Protein AF-A0A7C3YEG0-F1 (afdb_monomer_lite)

pLDDT: mean 88.2, std 13.82, range [31.34, 98.44]

Secondary structure (DSSP, 8-state):
----TT--HHHHHHHHHHHHHHHHHTTTS-THHHHHHHHHHHHHHHHHHHHHHHHHTT--HHHHHHHHTTTS--EETTTTEE--HHHHTTSSSHHHHHHHHHHHHHHH-GGGTTHHHHHHHTTHHHHTSSTTHHHHHHHHHHHHT---TTS-HHHHHHHHHHHHHHHHHHSS-TTHHHHTTSTTT---HHHHHHHHHHTTPPTT-EEEESS-TTSHHHHHHHHHHHTTS----EEEE----

Sequence (241 aa):
MAKNRNNSPARDELIRALKAGADYIRGGVDYKILLLFLFYKALSDKWLKAVEDYRKEGYSNARAYLLANQDYVLFDEENNKLLTWYEAMKSKETVMELVNTLLRIARLNEKLSDLQILVERLGLRNLQTSDKLKAVNKILDKFNEFNFSRVPYNVIGDVYIWMLNYSVLKGKEPDQIEKGKEGESYTPKEVARLLVQLLEIENGATILNPALGSGIFLIESYNCVRDRDEPELMLYGQVWD

Structure (mmCIF, N/CA/C/O backbone):
data_AF-A0A7C3YEG0-F1
#
_entry.id   AF-A0A7C3YEG0-F1
#
loop_
_atom_site.group_PDB
_atom_site.id
_atom_site.type_symbol
_atom_site.label_atom_id
_atom_site.label_alt_id
_atom_site.label_comp_id
_atom_site.label_asym_id
_atom_site.label_entity_id
_atom_site.label_seq_id
_atom_site.pdbx_PDB_ins_code
_atom_site.Cartn_x
_atom_site.Cartn_y
_atom_site.Cartn_z
_atom_site.occupancy
_atom_site.B_iso_or_equiv
_atom_site.auth_seq_id
_atom_site.auth_comp_id
_atom_site.auth_asym_id
_atom_site.auth_atom_id
_atom_site.pdbx_PDB_model_num
ATOM 1 N N . MET A 1 1 ? -4.824 -1.571 -31.490 1.00 31.34 1 MET A N 1
ATOM 2 C CA . MET A 1 1 ? -5.698 -0.516 -30.919 1.00 31.34 1 MET A CA 1
ATOM 3 C C . MET A 1 1 ? -5.421 -0.399 -29.426 1.00 31.34 1 MET A C 1
ATOM 5 O O . MET A 1 1 ? -5.891 -1.230 -28.658 1.00 31.34 1 MET A O 1
ATOM 9 N N . ALA A 1 2 ? -4.629 0.589 -29.005 1.00 33.06 2 ALA A N 1
ATOM 10 C CA . ALA A 1 2 ? -4.399 0.848 -27.586 1.00 33.06 2 ALA A CA 1
ATOM 11 C C . ALA A 1 2 ? -5.675 1.452 -26.979 1.00 33.06 2 ALA A C 1
ATOM 13 O O . ALA A 1 2 ? -6.025 2.596 -27.264 1.00 33.06 2 ALA A O 1
ATOM 14 N N . LYS A 1 3 ? -6.412 0.676 -26.174 1.00 35.34 3 LYS A N 1
ATOM 15 C CA . LYS A 1 3 ? -7.472 1.237 -25.327 1.00 35.34 3 LYS A CA 1
ATOM 16 C C . LYS A 1 3 ? -6.826 2.299 -24.440 1.00 35.34 3 LYS A C 1
ATOM 18 O O . LYS A 1 3 ? -5.885 1.999 -23.711 1.00 35.34 3 LYS A O 1
ATOM 23 N N . ASN A 1 4 ? -7.332 3.523 -24.513 1.00 38.00 4 ASN A N 1
ATOM 24 C CA . ASN A 1 4 ? -6.891 4.657 -23.712 1.00 38.00 4 ASN A CA 1
ATOM 25 C C . ASN A 1 4 ? -7.173 4.354 -22.222 1.00 38.00 4 ASN A C 1
ATOM 27 O O . ASN A 1 4 ? -8.249 4.649 -21.710 1.00 38.00 4 ASN A O 1
ATOM 31 N N . ARG A 1 5 ? -6.236 3.688 -21.528 1.00 47.31 5 ARG A N 1
ATOM 32 C CA . ARG A 1 5 ? -6.368 3.251 -20.119 1.00 47.31 5 ARG A CA 1
ATOM 33 C C . ARG A 1 5 ? -6.265 4.409 -19.106 1.00 47.31 5 ARG A C 1
ATOM 35 O O . ARG A 1 5 ? -6.295 4.162 -17.906 1.00 47.31 5 ARG A O 1
ATOM 42 N N . ASN A 1 6 ? -6.160 5.658 -19.566 1.00 44.12 6 ASN A N 1
ATOM 43 C CA . ASN A 1 6 ? -5.817 6.803 -18.719 1.00 44.12 6 ASN A CA 1
ATOM 44 C C . ASN A 1 6 ? -7.005 7.535 -18.061 1.00 44.12 6 ASN A C 1
ATOM 46 O O . ASN A 1 6 ? -6.752 8.388 -17.220 1.00 44.12 6 ASN A O 1
ATOM 50 N N . ASN A 1 7 ? -8.264 7.180 -18.352 1.00 49.59 7 ASN A N 1
ATOM 51 C CA . ASN A 1 7 ? -9.447 7.782 -17.712 1.00 49.59 7 ASN A CA 1
ATOM 52 C C . ASN A 1 7 ? -10.367 6.703 -17.122 1.00 49.59 7 ASN A C 1
ATOM 54 O O . ASN A 1 7 ? -11.381 6.331 -17.709 1.00 49.59 7 ASN A O 1
ATOM 58 N N . SER A 1 8 ? -10.011 6.182 -15.947 1.00 61.38 8 SER A N 1
ATOM 59 C CA . SER A 1 8 ? -10.986 5.489 -15.100 1.00 61.38 8 SER A CA 1
ATOM 60 C C . SER A 1 8 ? -11.603 6.524 -14.156 1.00 61.38 8 SER A C 1
ATOM 62 O O . SER A 1 8 ? -10.840 7.171 -13.437 1.00 61.38 8 SER A O 1
ATOM 64 N N . PRO A 1 9 ? -12.940 6.681 -14.096 1.00 66.12 9 PRO A N 1
ATOM 65 C CA . PRO A 1 9 ? -13.594 7.605 -13.164 1.00 66.12 9 PRO A CA 1
ATOM 66 C C . PRO A 1 9 ? -13.113 7.444 -11.712 1.00 66.12 9 PRO A C 1
ATOM 68 O O . PRO A 1 9 ? -12.922 8.436 -11.011 1.00 66.12 9 PRO A O 1
ATOM 71 N N . ALA A 1 10 ? -12.806 6.204 -11.308 1.00 78.94 10 ALA A N 1
ATOM 72 C CA . ALA A 1 10 ? -12.252 5.885 -9.994 1.00 78.94 10 ALA A CA 1
ATOM 73 C C . ALA A 1 10 ? -10.841 6.463 -9.778 1.00 78.94 10 ALA A C 1
ATOM 75 O O . ALA A 1 10 ? -10.524 6.920 -8.685 1.00 78.94 10 ALA A O 1
ATOM 76 N N . ARG A 1 11 ? -9.987 6.485 -10.812 1.00 86.00 11 ARG A N 1
ATOM 77 C CA . ARG A 1 11 ? -8.632 7.059 -10.729 1.00 86.00 11 ARG A CA 1
ATOM 78 C C . ARG A 1 11 ? -8.692 8.554 -10.431 1.00 86.00 11 ARG A C 1
ATOM 80 O O . ARG A 1 11 ? -8.009 9.035 -9.531 1.00 86.00 11 ARG A O 1
ATOM 87 N N . ASP A 1 12 ? -9.504 9.285 -11.187 1.00 87.50 12 ASP A N 1
ATOM 88 C CA . ASP A 1 12 ? -9.569 10.741 -11.065 1.00 87.50 12 ASP A CA 1
ATOM 89 C C . ASP A 1 12 ? -10.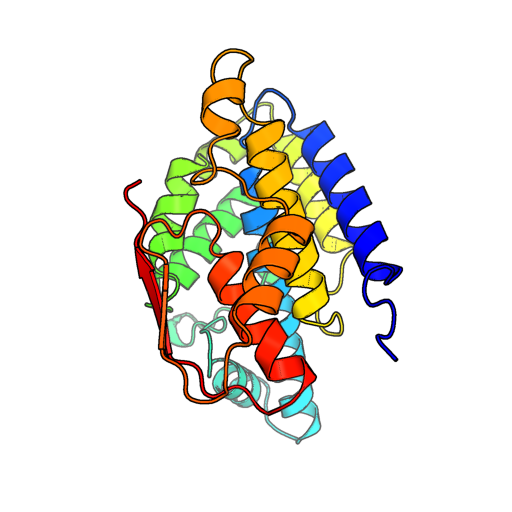228 11.170 -9.754 1.00 87.50 12 ASP A C 1
ATOM 91 O O . ASP A 1 12 ? -9.836 12.173 -9.157 1.00 87.50 12 ASP A O 1
ATOM 95 N N . GLU A 1 13 ? -11.208 10.401 -9.282 1.00 86.38 13 GLU A N 1
ATOM 96 C CA . GLU A 1 13 ? -11.816 10.595 -7.970 1.00 86.38 13 GLU A CA 1
ATOM 97 C C . GLU A 1 13 ? -10.803 10.408 -6.837 1.00 86.38 13 GLU A C 1
ATOM 99 O O . GLU A 1 13 ? -10.694 11.276 -5.967 1.00 86.38 13 GLU A O 1
ATOM 104 N N . LEU A 1 14 ? -9.993 9.348 -6.901 1.00 87.56 14 LEU A N 1
ATOM 105 C CA . LEU A 1 14 ? -8.919 9.110 -5.939 1.00 87.56 14 LEU A CA 1
ATOM 106 C C . LEU A 1 14 ? -7.872 10.227 -5.961 1.00 87.56 14 LEU A C 1
ATOM 108 O O . LEU A 1 14 ? -7.503 10.737 -4.906 1.00 87.56 14 LEU A O 1
ATOM 112 N N . ILE A 1 15 ? -7.441 10.679 -7.143 1.00 91.31 15 ILE A N 1
ATOM 113 C CA . ILE A 1 15 ? -6.501 11.806 -7.262 1.00 91.31 15 ILE A CA 1
ATOM 114 C C . ILE A 1 15 ? -7.091 13.078 -6.644 1.00 91.31 15 ILE A C 1
ATOM 116 O O . ILE A 1 15 ? -6.390 13.795 -5.930 1.00 91.31 15 ILE A O 1
ATOM 120 N N . ARG A 1 16 ? -8.373 13.380 -6.891 1.00 90.25 16 ARG A N 1
ATOM 121 C CA . ARG A 1 16 ? -9.037 14.545 -6.281 1.00 90.25 16 ARG A CA 1
ATOM 122 C C . ARG A 1 16 ? -9.073 14.444 -4.759 1.00 90.25 16 ARG A C 1
ATOM 124 O O . ARG A 1 16 ? -8.786 15.433 -4.090 1.00 90.25 16 ARG A O 1
ATOM 131 N N . ALA A 1 17 ? -9.380 13.270 -4.215 1.00 87.50 17 ALA A N 1
ATOM 132 C CA . ALA A 1 17 ? -9.399 13.069 -2.773 1.00 87.50 17 ALA A CA 1
ATOM 133 C C . ALA A 1 17 ? -8.008 13.185 -2.142 1.00 87.50 17 ALA A C 1
ATOM 135 O O . ALA A 1 17 ? -7.872 13.839 -1.112 1.00 87.50 17 ALA A O 1
ATOM 136 N N . LEU A 1 18 ? -6.968 12.640 -2.780 1.00 91.00 18 LEU A N 1
ATOM 137 C CA . LEU A 1 18 ? -5.591 12.795 -2.307 1.00 91.00 18 LEU A CA 1
ATOM 138 C C . LEU A 1 18 ? -5.117 14.249 -2.366 1.00 91.00 18 LEU A C 1
ATOM 140 O O . LEU A 1 18 ? -4.452 14.696 -1.437 1.00 91.00 18 LEU A O 1
ATOM 144 N N . LYS A 1 19 ? -5.498 15.013 -3.399 1.00 90.88 19 LYS A N 1
ATOM 145 C CA . LYS A 1 19 ? -5.237 16.463 -3.454 1.00 90.88 19 LYS A CA 1
ATOM 146 C C . LYS A 1 19 ? -5.901 17.200 -2.295 1.00 90.88 19 LYS A C 1
ATOM 148 O O . LYS A 1 19 ? -5.229 17.948 -1.599 1.00 90.88 19 LYS A O 1
ATOM 153 N N . ALA A 1 20 ? -7.188 16.945 -2.053 1.00 88.31 20 ALA A N 1
ATOM 154 C CA . ALA A 1 20 ? -7.898 17.535 -0.919 1.00 88.31 20 ALA A CA 1
ATOM 155 C C . ALA A 1 20 ? -7.249 17.144 0.421 1.00 88.31 20 ALA A C 1
ATOM 157 O O . ALA A 1 20 ? -7.090 17.982 1.304 1.00 88.31 20 ALA A O 1
ATOM 158 N N . GLY A 1 21 ? -6.806 15.888 0.545 1.00 87.62 21 GLY A N 1
ATOM 159 C CA . GLY A 1 21 ? -6.023 15.407 1.678 1.00 87.62 21 GLY A CA 1
ATOM 160 C C . GLY A 1 21 ? -4.723 16.188 1.861 1.00 87.62 21 GLY A C 1
ATOM 161 O O . GLY A 1 21 ? -4.470 16.700 2.946 1.00 87.62 21 GLY A O 1
ATOM 162 N N . ALA A 1 22 ? -3.934 16.342 0.796 1.00 89.69 22 ALA A N 1
ATOM 163 C CA . ALA A 1 22 ? -2.681 17.095 0.818 1.00 89.69 22 ALA A CA 1
ATOM 164 C C . ALA A 1 22 ? -2.903 18.557 1.225 1.00 89.69 22 ALA A C 1
ATOM 166 O O . ALA A 1 22 ? -2.101 19.125 1.964 1.00 89.69 22 ALA A O 1
ATOM 167 N N . ASP A 1 23 ? -4.018 19.154 0.812 1.00 87.75 23 ASP A N 1
ATOM 168 C CA . ASP A 1 23 ? -4.372 20.519 1.186 1.00 87.75 23 ASP A CA 1
ATOM 169 C C . ASP A 1 23 ? -4.629 20.666 2.693 1.00 87.75 23 ASP A C 1
ATOM 171 O O . ASP A 1 23 ? -4.250 21.688 3.266 1.00 87.75 23 ASP A O 1
ATOM 175 N N . TYR A 1 24 ? -5.190 19.648 3.360 1.00 87.56 24 TYR A N 1
ATOM 176 C CA . TYR A 1 24 ? -5.401 19.675 4.813 1.00 87.56 24 TYR A CA 1
ATOM 177 C C . TYR A 1 24 ? -4.100 19.667 5.623 1.00 87.56 24 TYR A C 1
ATOM 179 O O . TYR A 1 24 ? -4.078 20.212 6.725 1.00 87.56 24 TYR A O 1
ATOM 187 N N . ILE A 1 25 ? -3.034 19.057 5.102 1.00 85.88 25 ILE A N 1
ATOM 188 C CA . ILE A 1 25 ? -1.766 18.861 5.827 1.00 85.88 25 ILE A CA 1
ATOM 189 C C . ILE A 1 25 ? -0.600 19.713 5.313 1.00 85.88 25 ILE A C 1
ATOM 191 O O . ILE A 1 25 ? 0.528 19.607 5.806 1.00 85.88 25 ILE A O 1
ATOM 195 N N . ARG A 1 26 ? -0.872 20.577 4.334 1.00 84.19 26 ARG A N 1
ATOM 196 C CA . ARG A 1 26 ? 0.107 21.471 3.716 1.00 84.19 26 ARG A CA 1
ATOM 197 C C . ARG A 1 26 ? 0.885 22.270 4.766 1.00 84.19 26 ARG A C 1
ATOM 199 O O . ARG A 1 26 ? 0.296 22.898 5.642 1.00 84.19 26 ARG A O 1
ATOM 206 N N . GLY A 1 27 ? 2.211 22.282 4.625 1.00 75.69 27 GLY A N 1
ATOM 207 C CA . GLY A 1 27 ? 3.109 23.108 5.439 1.00 75.69 27 GLY A CA 1
ATOM 208 C C . GLY A 1 27 ? 3.329 22.616 6.872 1.00 75.69 27 GLY A C 1
ATOM 209 O O . GLY A 1 27 ? 3.821 23.383 7.692 1.00 75.69 27 GLY A O 1
ATOM 210 N N . GLY A 1 28 ? 2.957 21.372 7.202 1.00 79.50 28 GLY A N 1
ATOM 211 C CA . GLY A 1 28 ? 3.192 20.836 8.548 1.00 79.50 28 GLY A CA 1
ATOM 212 C C . GLY A 1 28 ? 3.251 19.315 8.686 1.00 79.50 28 GLY A C 1
ATOM 213 O O . GLY A 1 28 ? 3.719 18.844 9.717 1.00 79.50 28 GLY A O 1
ATOM 214 N N . VAL A 1 29 ? 2.805 18.540 7.692 1.00 86.81 29 VAL A N 1
ATOM 215 C CA . VAL A 1 29 ? 2.972 17.075 7.678 1.00 86.81 29 VAL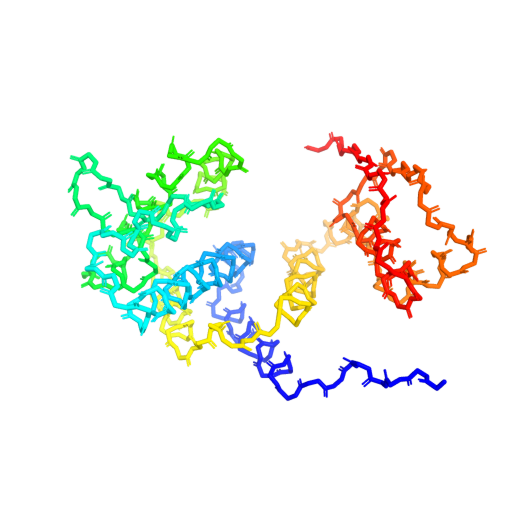 A CA 1
ATOM 216 C C . VAL A 1 29 ? 3.495 16.645 6.312 1.00 86.81 29 VAL A C 1
ATOM 218 O O . VAL A 1 29 ? 3.066 17.177 5.287 1.00 86.81 29 VAL A O 1
ATOM 221 N N . ASP A 1 30 ? 4.406 15.672 6.294 1.00 88.75 30 ASP A N 1
ATOM 222 C CA . ASP A 1 30 ? 4.920 15.088 5.054 1.00 88.75 30 ASP A CA 1
ATOM 223 C C . ASP A 1 30 ? 3.778 14.414 4.272 1.00 88.75 30 ASP A C 1
ATOM 225 O O . ASP A 1 30 ? 3.067 13.544 4.783 1.00 88.75 30 ASP A O 1
ATOM 229 N N . TYR A 1 31 ? 3.613 14.795 3.003 1.00 90.56 31 TYR A N 1
ATOM 230 C CA . TYR A 1 31 ? 2.604 14.238 2.105 1.00 90.56 31 TYR A CA 1
ATOM 231 C C . TYR A 1 31 ? 2.727 12.727 1.888 1.00 90.56 31 TYR A C 1
ATOM 233 O O . TYR A 1 31 ? 1.734 12.092 1.529 1.00 90.56 31 TYR A O 1
ATOM 241 N N . LYS A 1 32 ? 3.895 12.123 2.140 1.00 90.88 32 LYS A N 1
ATOM 242 C CA . LYS A 1 32 ? 4.089 10.666 2.102 1.00 90.88 32 LYS A CA 1
ATOM 243 C C . LYS A 1 32 ? 3.186 9.917 3.088 1.00 90.88 32 LYS A C 1
ATOM 245 O O . LYS A 1 32 ? 2.921 8.736 2.873 1.00 90.88 32 LYS A O 1
ATOM 250 N N . ILE A 1 33 ? 2.621 10.585 4.097 1.00 93.19 33 ILE A N 1
ATOM 251 C CA . ILE A 1 33 ? 1.581 9.991 4.948 1.00 93.19 33 ILE A CA 1
ATOM 252 C C . ILE A 1 33 ? 0.363 9.516 4.139 1.00 93.19 33 ILE A C 1
ATOM 254 O O . ILE A 1 33 ? -0.209 8.468 4.431 1.00 93.19 33 ILE A O 1
ATOM 258 N N . LEU A 1 34 ? 0.007 10.231 3.065 1.00 94.69 34 LEU A N 1
ATOM 259 C CA . LEU A 1 34 ? -1.099 9.864 2.180 1.00 94.69 34 LEU A CA 1
ATOM 260 C C . LEU A 1 34 ? -0.795 8.587 1.390 1.00 94.69 34 LEU A C 1
ATOM 262 O O . LEU A 1 34 ? -1.704 7.798 1.141 1.00 94.69 34 LEU A O 1
ATOM 266 N N . LEU A 1 35 ? 0.473 8.368 1.024 1.00 94.44 35 LEU A N 1
ATOM 267 C CA . LEU A 1 35 ? 0.920 7.133 0.377 1.00 94.44 35 LEU A CA 1
ATOM 268 C C . LEU A 1 35 ? 0.808 5.952 1.333 1.00 94.44 35 LEU A C 1
ATOM 270 O O . LEU A 1 35 ? 0.244 4.925 0.965 1.00 94.44 35 LEU A O 1
ATOM 274 N N . LEU A 1 36 ? 1.281 6.117 2.570 1.00 96.12 36 LEU A N 1
ATOM 275 C CA . LEU A 1 36 ? 1.177 5.085 3.598 1.00 96.12 36 LEU A CA 1
ATOM 276 C C . LEU A 1 36 ? -0.287 4.715 3.874 1.00 96.12 36 LEU A C 1
ATOM 278 O O . LEU A 1 36 ? -0.621 3.534 3.958 1.00 96.12 36 LEU A O 1
ATOM 282 N N . PHE A 1 37 ? -1.173 5.710 3.965 1.00 96.06 37 PHE A N 1
ATOM 283 C CA . PHE A 1 37 ? -2.600 5.470 4.174 1.00 96.06 37 PHE A CA 1
ATOM 284 C C . PHE A 1 37 ? -3.250 4.778 2.977 1.00 96.06 37 PHE A C 1
ATOM 286 O O . PHE A 1 37 ? -3.976 3.804 3.166 1.00 96.06 37 PHE A O 1
ATOM 293 N N . LEU A 1 38 ? -2.940 5.213 1.751 1.00 96.44 38 LEU A N 1
ATOM 294 C CA . LEU A 1 38 ? -3.411 4.558 0.531 1.00 96.44 38 LEU A CA 1
ATOM 295 C C . LEU A 1 38 ? -2.952 3.098 0.466 1.00 96.44 38 LEU A C 1
ATOM 297 O O . LEU A 1 38 ? -3.770 2.222 0.192 1.00 96.44 38 LEU A O 1
ATOM 301 N N . PHE A 1 39 ? -1.674 2.835 0.752 1.00 96.81 39 PHE A N 1
ATOM 302 C CA . PHE A 1 39 ? -1.110 1.489 0.793 1.00 96.81 39 PHE A CA 1
ATOM 303 C C . PHE A 1 39 ? -1.838 0.611 1.812 1.00 96.81 39 PHE A C 1
ATOM 305 O O . PHE A 1 39 ? -2.366 -0.440 1.454 1.00 96.81 39 PHE A O 1
ATOM 312 N N . TYR A 1 40 ? -1.919 1.058 3.067 1.00 97.81 40 TYR A N 1
ATOM 313 C CA . TYR A 1 40 ? -2.504 0.257 4.138 1.00 97.81 40 TYR A CA 1
ATOM 314 C C . TYR A 1 40 ? -4.004 0.009 3.922 1.00 97.81 40 TYR A C 1
ATOM 316 O O . TYR A 1 40 ? -4.478 -1.119 4.069 1.00 97.81 40 TYR A O 1
ATOM 324 N N . LYS A 1 41 ? -4.755 1.033 3.502 1.00 97.38 41 LYS A N 1
ATOM 325 C CA . LYS A 1 41 ? -6.183 0.907 3.198 1.00 97.38 41 LYS A CA 1
ATOM 326 C C . LYS A 1 41 ? -6.428 -0.034 2.012 1.00 97.38 41 LYS A C 1
ATOM 328 O O . LYS A 1 41 ? -7.314 -0.883 2.090 1.00 97.38 41 LYS A O 1
ATOM 333 N N . ALA A 1 42 ? -5.626 0.058 0.948 1.00 97.06 42 ALA A N 1
ATOM 334 C CA . ALA A 1 42 ? -5.714 -0.854 -0.192 1.00 97.06 42 ALA A CA 1
ATOM 335 C C . ALA A 1 42 ? -5.389 -2.303 0.200 1.00 97.06 42 ALA A C 1
ATOM 337 O O . ALA A 1 42 ? -6.154 -3.205 -0.138 1.00 97.06 42 ALA A O 1
ATOM 338 N N . LEU A 1 43 ? -4.302 -2.520 0.948 1.00 97.44 43 LEU A N 1
ATOM 339 C CA . LEU A 1 43 ? -3.912 -3.831 1.472 1.00 97.44 43 LEU A CA 1
ATOM 340 C C . LEU A 1 43 ? -5.043 -4.445 2.310 1.00 97.44 43 LEU A C 1
ATOM 342 O O . LEU A 1 43 ? -5.474 -5.567 2.052 1.00 97.44 43 LEU A O 1
ATOM 346 N N . SER A 1 44 ? -5.581 -3.669 3.253 1.00 98.19 44 SER A N 1
ATOM 347 C CA . SER A 1 44 ? -6.687 -4.076 4.119 1.00 98.19 44 SER A CA 1
ATOM 348 C C . SER A 1 44 ? -7.942 -4.467 3.334 1.00 98.19 44 SER A C 1
ATOM 350 O O . SER A 1 44 ? -8.525 -5.519 3.584 1.00 98.19 44 SER A O 1
ATOM 352 N N . ASP A 1 45 ? -8.386 -3.636 2.389 1.00 98.00 45 ASP A N 1
ATOM 353 C CA . ASP A 1 45 ? -9.620 -3.891 1.637 1.00 98.00 45 ASP A CA 1
ATOM 354 C C . ASP A 1 45 ? -9.495 -5.095 0.695 1.00 98.00 45 ASP A C 1
ATOM 356 O O . ASP A 1 45 ? -10.470 -5.819 0.474 1.00 98.00 45 ASP A O 1
ATOM 360 N N . LYS A 1 46 ? -8.301 -5.322 0.135 1.00 97.44 46 LYS A N 1
ATOM 361 C CA . LYS A 1 46 ? -8.003 -6.496 -0.694 1.00 97.44 46 LYS A CA 1
ATOM 362 C C . LYS A 1 46 ? -7.965 -7.773 0.130 1.00 97.44 46 LYS A C 1
ATOM 364 O O . LYS A 1 46 ? -8.576 -8.761 -0.268 1.00 97.44 46 LYS A O 1
ATOM 369 N N . TRP A 1 47 ? -7.338 -7.728 1.299 1.00 98.12 47 TRP A N 1
ATOM 370 C CA . TRP A 1 47 ? -7.324 -8.852 2.227 1.00 98.12 47 TRP A CA 1
ATOM 371 C C . TRP A 1 47 ? -8.744 -9.211 2.691 1.00 98.12 47 TRP A C 1
ATOM 373 O O . TRP A 1 47 ? -9.153 -10.365 2.606 1.00 98.12 47 TRP A O 1
ATOM 383 N N . LEU A 1 48 ? -9.559 -8.215 3.065 1.00 97.88 48 LEU A N 1
ATOM 384 C CA . LEU A 1 48 ? -10.966 -8.429 3.434 1.00 97.88 48 LEU A CA 1
ATOM 385 C C . LEU A 1 48 ? -11.805 -8.994 2.279 1.00 97.88 48 LEU A C 1
ATOM 387 O O . LEU A 1 48 ? -12.714 -9.791 2.511 1.00 97.88 48 LEU A O 1
ATOM 391 N N . LYS A 1 49 ? -11.501 -8.616 1.032 1.00 97.56 49 LYS A N 1
ATOM 392 C CA . LYS A 1 49 ? -12.136 -9.210 -0.149 1.00 97.56 49 LYS A CA 1
ATOM 393 C C . LYS A 1 49 ? -11.793 -10.693 -0.292 1.00 97.56 49 LYS A C 1
ATOM 395 O O . LYS A 1 49 ? -12.707 -11.469 -0.543 1.00 97.56 49 LYS A O 1
ATOM 400 N N . ALA A 1 50 ? -10.528 -11.070 -0.108 1.00 97.56 50 ALA A N 1
ATOM 401 C CA . ALA A 1 50 ? -10.099 -12.469 -0.153 1.00 97.56 50 ALA A CA 1
ATOM 402 C C . ALA A 1 50 ? -10.767 -13.300 0.954 1.00 97.56 50 ALA A C 1
ATOM 404 O O . ALA A 1 50 ? -11.303 -14.372 0.686 1.00 97.56 50 ALA A O 1
ATOM 405 N N . VAL A 1 51 ? -10.842 -12.768 2.179 1.00 98.06 51 VAL A N 1
ATOM 406 C CA . VAL A 1 51 ? -11.604 -13.389 3.277 1.00 98.06 51 VAL A CA 1
ATOM 407 C C . VAL A 1 51 ? -13.057 -13.637 2.884 1.00 98.06 51 VAL A C 1
ATOM 409 O O . VAL A 1 51 ? -13.593 -14.713 3.135 1.00 98.06 51 VAL A O 1
ATOM 412 N N . GLU A 1 52 ? -13.711 -12.637 2.295 1.00 97.88 52 GLU A N 1
ATOM 413 C CA . GLU A 1 52 ? -15.110 -12.747 1.889 1.00 97.88 52 GLU A CA 1
ATOM 414 C C . GLU A 1 52 ? -15.316 -13.777 0.769 1.00 97.88 52 GLU A C 1
ATOM 416 O O . GLU A 1 52 ? -16.353 -14.436 0.723 1.00 97.88 52 GLU A O 1
ATOM 421 N N . ASP A 1 53 ? -14.334 -13.953 -0.112 1.00 97.69 53 ASP A N 1
ATOM 422 C CA . ASP A 1 53 ? -14.376 -14.992 -1.141 1.00 97.69 53 ASP A CA 1
ATOM 423 C C . ASP A 1 53 ? -14.274 -16.391 -0.518 1.00 97.69 53 ASP A C 1
ATOM 425 O O . ASP A 1 53 ? -15.144 -17.225 -0.766 1.00 97.69 53 ASP A O 1
ATOM 429 N N . TYR A 1 54 ? -13.343 -16.612 0.415 1.00 98.19 54 TYR A N 1
ATOM 430 C CA . TYR A 1 54 ? -13.258 -17.878 1.152 1.00 98.19 54 TYR A CA 1
ATOM 431 C C . TYR A 1 54 ? -14.509 -18.167 1.997 1.00 98.19 54 TYR A C 1
ATOM 433 O O . TYR A 1 54 ? -14.954 -19.309 2.105 1.00 98.19 54 TYR A O 1
ATOM 441 N N . ARG A 1 55 ? -15.142 -17.146 2.581 1.00 98.00 55 ARG A N 1
ATOM 442 C CA . ARG A 1 55 ? -16.423 -17.335 3.284 1.00 98.00 55 ARG A CA 1
ATOM 443 C C . ARG A 1 55 ? -17.521 -17.844 2.355 1.00 98.00 55 ARG A C 1
ATOM 445 O O . ARG A 1 55 ? -18.291 -18.714 2.752 1.00 98.00 55 ARG A O 1
ATOM 452 N N . LYS A 1 56 ? -17.588 -17.337 1.121 1.00 98.12 56 LYS A N 1
ATOM 453 C CA . LYS A 1 56 ? -18.560 -17.799 0.114 1.00 98.12 56 LYS A CA 1
ATOM 454 C C . LYS A 1 56 ? -18.301 -19.227 -0.347 1.00 98.12 56 LYS A C 1
ATOM 456 O O . LYS A 1 56 ? -19.246 -19.909 -0.726 1.00 98.12 56 LYS A O 1
ATOM 461 N N . GLU A 1 57 ? -17.057 -19.683 -0.268 1.00 97.81 57 GLU A N 1
ATOM 462 C CA . GLU A 1 57 ? -16.680 -21.083 -0.490 1.00 97.81 57 GLU A CA 1
ATOM 463 C C . GLU A 1 57 ? -17.047 -22.002 0.694 1.00 97.81 57 GLU A C 1
ATOM 465 O O . GLU A 1 57 ? -16.908 -23.218 0.597 1.00 97.81 57 GLU A O 1
ATOM 470 N N . GLY A 1 58 ? -17.559 -21.449 1.801 1.00 97.75 58 GLY A N 1
ATOM 471 C CA . GLY A 1 58 ? -18.050 -22.204 2.957 1.00 97.75 58 GLY A CA 1
ATOM 472 C C . GLY A 1 58 ? -17.049 -22.348 4.106 1.00 97.75 58 GLY A C 1
ATOM 473 O O . GLY A 1 58 ? -17.331 -23.058 5.074 1.00 97.75 58 GLY A O 1
ATOM 474 N N . TYR A 1 59 ? -15.893 -21.679 4.047 1.00 98.00 59 TYR A N 1
ATOM 475 C CA . TYR A 1 59 ? -14.932 -21.693 5.149 1.00 98.00 59 TYR A CA 1
ATOM 476 C C . TYR A 1 59 ? -15.435 -20.895 6.364 1.00 98.00 59 TYR A C 1
ATOM 478 O O . TYR A 1 59 ? -16.070 -19.846 6.239 1.00 98.00 59 TYR A O 1
ATOM 486 N N . SER A 1 60 ? -15.099 -21.367 7.570 1.00 97.19 60 SER A N 1
ATOM 487 C CA . SER A 1 60 ? -15.348 -20.622 8.811 1.00 97.19 60 SER A CA 1
ATOM 488 C C . SER A 1 60 ? -14.540 -19.321 8.852 1.00 97.19 60 SER A C 1
ATOM 490 O O . SER A 1 60 ? -13.520 -19.195 8.178 1.00 97.19 60 SER A O 1
ATOM 492 N N . ASN A 1 61 ? -14.938 -18.365 9.700 1.00 93.69 61 ASN A N 1
ATOM 493 C CA . ASN A 1 61 ? -14.225 -17.086 9.836 1.00 93.69 61 ASN A CA 1
ATOM 494 C C . ASN A 1 61 ? -12.730 -17.259 10.122 1.00 93.69 61 ASN A C 1
ATOM 496 O O . ASN A 1 61 ? -11.910 -16.656 9.439 1.00 93.69 61 ASN A O 1
ATOM 500 N N . ALA A 1 62 ? -12.383 -18.107 11.093 1.00 94.44 62 ALA A N 1
ATOM 501 C CA . ALA A 1 62 ? -10.991 -18.367 11.438 1.00 94.44 62 ALA A CA 1
ATOM 502 C C . ALA A 1 62 ? -10.221 -18.950 10.245 1.00 94.44 62 ALA A C 1
ATOM 504 O O . ALA A 1 62 ? -9.125 -18.493 9.931 1.00 94.44 62 ALA A O 1
ATOM 505 N N . ARG A 1 63 ? -10.817 -19.908 9.519 1.00 96.88 63 ARG A N 1
ATOM 506 C CA . ARG A 1 63 ? -10.158 -20.515 8.360 1.00 96.88 63 ARG A CA 1
ATOM 507 C C . ARG A 1 63 ? -10.008 -19.532 7.200 1.00 96.88 63 ARG A C 1
ATOM 509 O O . ARG A 1 63 ? -8.945 -19.501 6.593 1.00 96.88 63 ARG A O 1
ATOM 516 N N . ALA A 1 64 ? -11.019 -18.710 6.929 1.00 98.12 64 ALA A N 1
ATOM 517 C CA . ALA A 1 64 ? -10.968 -17.678 5.897 1.00 98.12 64 ALA A CA 1
ATOM 518 C C . ALA A 1 64 ? -9.878 -16.629 6.179 1.00 98.12 64 ALA A C 1
ATOM 520 O O . ALA A 1 64 ? -9.171 -16.227 5.259 1.00 98.12 64 ALA A O 1
ATOM 521 N N . TYR A 1 65 ? -9.693 -16.226 7.442 1.00 98.06 65 TYR A N 1
ATOM 522 C CA . TYR A 1 65 ? -8.602 -15.326 7.833 1.00 98.06 65 TYR A CA 1
ATOM 523 C C . TYR A 1 65 ? -7.223 -15.954 7.608 1.00 98.06 65 TYR A C 1
ATOM 525 O O . TYR A 1 65 ? -6.344 -15.312 7.038 1.00 98.06 65 TYR A O 1
ATOM 533 N N . LEU A 1 66 ? -7.043 -17.219 8.000 1.00 96.81 66 LEU A N 1
ATOM 534 C CA . LEU A 1 66 ? -5.783 -17.937 7.790 1.00 96.81 66 LEU A CA 1
ATOM 535 C C . LEU A 1 66 ? -5.463 -18.127 6.301 1.00 96.81 66 LEU A C 1
ATOM 537 O O . LEU A 1 66 ? -4.311 -17.984 5.907 1.00 96.81 66 LEU A O 1
ATOM 541 N N . LEU A 1 67 ? -6.470 -18.400 5.466 1.00 97.31 67 LEU A N 1
ATOM 542 C CA . LEU A 1 67 ? -6.293 -18.510 4.015 1.00 97.31 67 LEU A CA 1
ATOM 543 C C . LEU A 1 67 ? -5.960 -17.156 3.365 1.00 97.31 67 LEU A C 1
ATOM 545 O O . LEU A 1 67 ? -5.151 -17.098 2.444 1.00 97.31 67 LEU A O 1
ATOM 549 N N . ALA A 1 68 ? -6.543 -16.056 3.8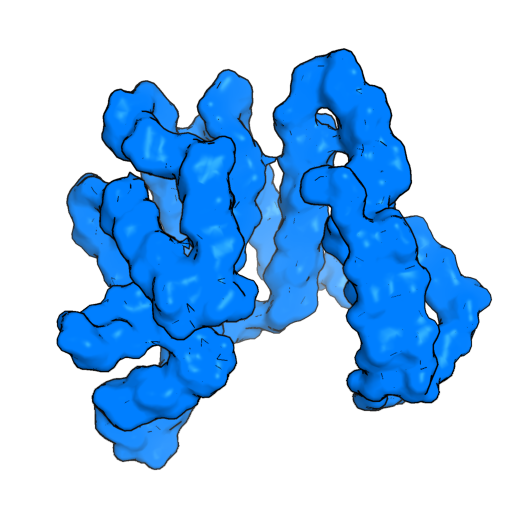48 1.00 97.56 68 ALA A N 1
ATOM 550 C CA . ALA A 1 68 ? -6.242 -14.717 3.342 1.00 97.56 68 ALA A CA 1
ATOM 551 C C . ALA A 1 68 ? -4.848 -14.206 3.754 1.00 97.56 68 ALA A C 1
ATOM 553 O O . ALA A 1 68 ? -4.289 -13.347 3.076 1.00 97.56 68 ALA A O 1
ATOM 554 N N . ASN A 1 69 ? -4.255 -14.751 4.822 1.00 97.25 69 ASN A N 1
ATOM 555 C CA . ASN A 1 69 ? -2.892 -14.437 5.270 1.00 97.25 69 ASN A CA 1
ATOM 556 C C . ASN A 1 69 ? -1.772 -14.972 4.343 1.00 97.25 69 ASN A C 1
ATOM 558 O O . ASN A 1 69 ? -0.608 -14.927 4.729 1.00 97.25 69 ASN A O 1
ATOM 562 N N . GLN A 1 70 ? -2.093 -15.476 3.144 1.00 91.25 70 GLN A N 1
ATOM 563 C CA . GLN A 1 70 ? -1.126 -16.071 2.213 1.00 91.25 70 GLN A CA 1
ATOM 564 C C . GLN A 1 70 ? -0.005 -15.106 1.789 1.00 91.25 70 GLN A C 1
ATOM 566 O O . GLN A 1 70 ? 1.166 -15.469 1.864 1.00 91.25 70 GLN A O 1
ATOM 571 N N . ASP A 1 71 ? -0.354 -13.894 1.346 1.00 89.00 71 ASP A N 1
ATOM 572 C CA . ASP A 1 71 ? 0.636 -12.909 0.880 1.00 89.00 71 ASP A CA 1
ATOM 573 C C . ASP A 1 71 ? 1.116 -11.996 2.010 1.00 89.00 71 ASP A C 1
ATOM 575 O O . ASP A 1 71 ? 2.304 -11.678 2.105 1.00 89.00 71 ASP A O 1
ATOM 579 N N . TYR A 1 72 ? 0.173 -11.567 2.854 1.00 96.56 72 TYR A N 1
ATOM 580 C CA . TYR A 1 72 ? 0.412 -10.681 3.985 1.00 96.56 72 TYR A CA 1
ATOM 581 C C . TYR A 1 72 ? -0.491 -11.052 5.162 1.00 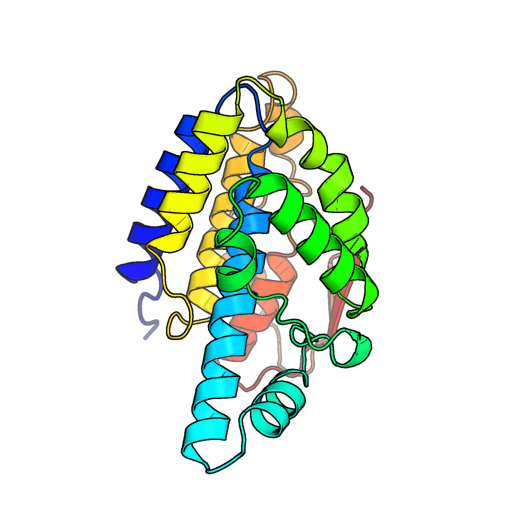96.56 72 TYR A C 1
ATOM 583 O O . TYR A 1 72 ? -1.705 -11.210 5.019 1.00 96.56 72 TYR A O 1
ATOM 591 N N . VAL A 1 73 ? 0.101 -11.125 6.348 1.00 98.12 73 VAL A N 1
ATOM 592 C CA . VAL A 1 73 ? -0.557 -11.410 7.618 1.00 98.12 73 VAL A CA 1
ATOM 593 C C . VAL A 1 73 ? -1.257 -10.152 8.131 1.00 98.12 73 VAL A C 1
ATOM 595 O O . VAL A 1 73 ? -0.598 -9.221 8.604 1.00 98.12 73 VAL A O 1
ATOM 598 N N . LEU A 1 74 ? -2.594 -10.138 8.069 1.00 98.25 74 LEU A N 1
ATOM 599 C CA . LEU A 1 74 ? -3.449 -9.132 8.721 1.00 98.25 74 LEU A CA 1
ATOM 600 C C . LEU A 1 74 ? -4.374 -9.726 9.789 1.00 98.25 74 LEU A C 1
ATOM 602 O O . LEU A 1 74 ? -5.040 -8.979 10.502 1.00 98.25 74 LEU A O 1
ATOM 606 N N . PHE A 1 75 ? -4.414 -11.048 9.935 1.00 98.44 75 PHE A N 1
ATOM 607 C CA . PHE A 1 75 ? -4.954 -11.692 11.125 1.00 98.44 75 PHE A CA 1
ATOM 608 C C . PHE A 1 75 ? -3.806 -12.218 11.983 1.00 98.44 75 PHE A C 1
ATOM 610 O O . PHE A 1 75 ? -3.088 -13.129 11.580 1.00 98.44 75 PHE A O 1
ATOM 617 N N . ASP A 1 76 ? -3.632 -11.610 13.149 1.00 97.69 76 ASP A N 1
ATOM 618 C CA . ASP A 1 76 ? -2.665 -11.996 14.164 1.00 97.69 76 ASP A CA 1
ATOM 619 C C . ASP A 1 76 ? -3.249 -13.123 15.015 1.00 97.69 76 ASP A C 1
ATOM 621 O O . ASP A 1 76 ? -4.033 -12.873 15.933 1.00 97.69 76 ASP A O 1
ATOM 625 N N . GLU A 1 77 ? -2.896 -14.360 14.672 1.00 95.62 77 GLU A N 1
ATOM 626 C CA . GLU A 1 77 ? -3.402 -15.564 15.335 1.00 95.62 77 GLU A CA 1
ATOM 627 C C . GLU A 1 77 ? -3.008 -15.612 16.818 1.00 95.62 77 GLU A C 1
ATOM 629 O O . GLU A 1 77 ? -3.843 -15.937 17.658 1.00 95.62 77 GLU A O 1
ATOM 634 N N . GLU A 1 78 ? -1.777 -15.203 17.147 1.00 95.38 78 GLU A N 1
ATOM 635 C CA . GLU A 1 78 ? -1.235 -15.220 18.513 1.00 95.38 78 GLU A CA 1
ATOM 636 C C . GLU A 1 78 ? -2.086 -14.379 19.473 1.00 95.38 78 GLU A C 1
ATOM 638 O O . GLU A 1 78 ? -2.384 -14.804 20.587 1.00 95.38 78 GLU A O 1
ATOM 643 N N . ASN A 1 79 ? -2.522 -13.199 19.021 1.00 95.81 79 ASN A N 1
ATOM 644 C CA . ASN A 1 79 ? -3.344 -12.285 19.819 1.00 95.81 79 ASN A CA 1
ATOM 645 C C . ASN A 1 79 ? -4.833 -12.328 19.450 1.00 95.81 79 ASN A C 1
ATOM 647 O O . ASN A 1 79 ? -5.612 -11.527 19.970 1.00 95.81 79 ASN A O 1
ATOM 651 N N . ASN A 1 80 ? -5.227 -13.219 18.534 1.00 95.88 80 ASN A N 1
ATOM 652 C CA . ASN A 1 80 ? -6.565 -13.289 17.947 1.00 95.88 80 ASN A CA 1
ATOM 653 C C . ASN A 1 80 ? -7.098 -11.905 17.508 1.00 95.88 80 ASN A C 1
ATOM 655 O O . ASN A 1 80 ? -8.223 -11.514 17.835 1.00 95.88 80 ASN A O 1
ATOM 659 N N . LYS A 1 81 ? -6.266 -11.129 16.800 1.00 96.88 81 LYS A N 1
ATOM 660 C CA . LYS A 1 81 ? -6.548 -9.728 16.448 1.00 96.88 81 LYS A CA 1
ATOM 661 C C . LYS A 1 81 ? -6.527 -9.508 14.938 1.00 96.88 81 LYS A C 1
ATOM 663 O O . LYS A 1 81 ? -5.608 -9.918 14.240 1.00 96.88 81 LYS A O 1
ATOM 668 N N . LEU A 1 82 ? -7.526 -8.789 14.434 1.00 97.94 82 LEU A N 1
ATOM 669 C CA . LEU A 1 82 ? -7.527 -8.278 13.067 1.00 97.94 82 LEU A CA 1
ATOM 670 C C . LEU A 1 82 ? -6.769 -6.945 13.010 1.00 97.94 82 LEU A C 1
ATOM 672 O O . LEU A 1 82 ? -7.063 -6.011 13.751 1.00 97.94 82 LEU A O 1
ATOM 676 N N . LEU A 1 83 ? -5.814 -6.858 12.092 1.00 98.44 83 LEU A N 1
ATOM 677 C CA . LEU A 1 83 ? -4.950 -5.706 11.826 1.00 98.44 83 LEU A CA 1
ATOM 678 C C . LEU A 1 83 ? -5.408 -4.972 10.562 1.00 98.44 83 LEU A C 1
ATOM 680 O O . LEU A 1 83 ? -4.603 -4.512 9.758 1.00 98.44 83 LEU A O 1
ATOM 684 N N . THR A 1 84 ? -6.720 -4.940 10.333 1.00 98.06 84 THR A N 1
ATOM 685 C CA . THR A 1 84 ? -7.302 -4.279 9.163 1.00 98.06 84 THR A CA 1
ATOM 686 C C . THR A 1 84 ? -7.469 -2.789 9.430 1.00 98.06 84 THR A C 1
ATOM 688 O O . THR A 1 84 ? -7.626 -2.358 10.576 1.00 98.06 84 THR A O 1
ATOM 691 N N . TRP A 1 85 ? -7.506 -1.993 8.360 1.00 97.81 85 TRP A N 1
ATOM 692 C CA . TRP A 1 85 ? -7.782 -0.561 8.439 1.00 97.81 85 TRP A CA 1
ATOM 693 C C . TRP A 1 85 ? -9.054 -0.294 9.247 1.00 97.81 85 TRP A C 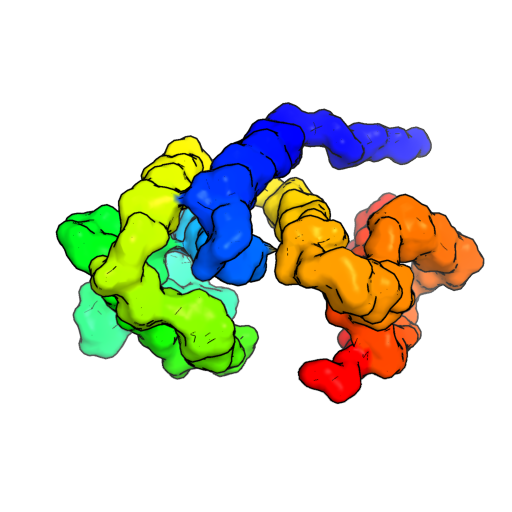1
ATOM 695 O O . TRP A 1 85 ? -9.061 0.559 10.126 1.00 97.81 85 TRP A O 1
ATOM 705 N N . TYR A 1 86 ? -10.115 -1.064 8.989 1.00 95.44 86 TYR A N 1
ATOM 706 C CA . TYR A 1 86 ? -11.398 -0.898 9.667 1.00 95.44 86 TYR A CA 1
ATOM 707 C C . TYR A 1 86 ? -11.293 -1.080 11.186 1.00 95.44 86 TYR A C 1
ATOM 709 O O . TYR A 1 86 ? -11.879 -0.294 11.925 1.00 95.44 86 TYR A O 1
ATOM 717 N N . GLU A 1 87 ? -10.525 -2.064 11.663 1.00 96.38 87 GLU A N 1
ATOM 718 C CA . GLU A 1 87 ? -10.304 -2.244 13.104 1.00 96.38 87 GLU A CA 1
ATOM 719 C C . GLU A 1 87 ? -9.528 -1.075 13.712 1.00 96.38 87 GLU A C 1
ATOM 721 O O . GLU A 1 87 ? -9.920 -0.562 14.760 1.00 96.38 87 GLU A O 1
ATOM 726 N N . ALA A 1 88 ? -8.488 -0.593 13.024 1.00 95.44 88 ALA A N 1
ATOM 727 C CA . ALA A 1 88 ? -7.698 0.541 13.497 1.00 95.44 88 ALA A CA 1
ATOM 728 C C . ALA A 1 88 ? -8.536 1.828 13.632 1.00 95.44 88 ALA A C 1
ATOM 730 O O . ALA A 1 88 ? -8.298 2.640 14.526 1.00 95.44 88 ALA A O 1
ATOM 731 N N . MET A 1 89 ? -9.552 2.003 12.780 1.00 94.94 89 MET A N 1
ATOM 732 C CA . MET A 1 89 ? -10.421 3.185 12.792 1.00 94.94 89 MET A CA 1
ATOM 733 C C . MET A 1 89 ? -11.485 3.186 13.901 1.00 94.94 89 MET A C 1
ATOM 735 O O . MET A 1 89 ? -12.130 4.209 14.115 1.00 94.94 89 MET A O 1
ATOM 739 N N . LYS A 1 90 ? -11.681 2.082 14.637 1.00 93.25 90 LYS A N 1
ATOM 740 C CA . LYS A 1 90 ? -12.670 2.022 15.734 1.00 93.25 90 LYS A CA 1
ATOM 741 C C . LYS A 1 90 ? -12.224 2.758 16.999 1.00 93.25 90 LYS A C 1
ATOM 743 O O . LYS A 1 90 ? -13.059 3.091 17.840 1.00 93.25 90 LYS A O 1
ATOM 748 N N . SER A 1 91 ? -10.919 2.967 17.170 1.00 90.00 91 SER A N 1
ATOM 749 C CA . SER A 1 91 ? -10.368 3.606 18.365 1.00 90.00 91 SER A CA 1
ATOM 750 C C . SER A 1 91 ? -10.657 5.108 18.389 1.00 90.00 91 SER A C 1
ATOM 752 O O . SER A 1 91 ? -10.545 5.787 17.368 1.00 90.00 91 SER A O 1
ATOM 754 N N . LYS A 1 92 ? -10.943 5.647 19.585 1.00 80.31 92 LYS A N 1
ATOM 755 C CA . LYS A 1 92 ? -10.993 7.102 19.828 1.00 80.31 92 LYS A CA 1
ATOM 756 C C . LYS A 1 92 ? -9.616 7.758 19.665 1.00 80.31 92 LYS A C 1
ATOM 758 O O . LYS A 1 92 ? -9.533 8.929 19.308 1.00 80.31 92 LYS A O 1
ATOM 763 N N . GLU A 1 93 ? -8.547 6.999 19.905 1.00 87.88 93 GLU A N 1
ATOM 764 C CA . GLU A 1 93 ? -7.155 7.386 19.654 1.00 87.88 93 GLU A CA 1
ATOM 765 C C . GLU A 1 93 ? -6.694 6.788 18.324 1.00 87.88 93 GLU A C 1
ATOM 767 O O . GLU A 1 93 ? -5.812 5.929 18.256 1.00 87.88 93 GLU A O 1
ATOM 772 N N . THR A 1 94 ? -7.366 7.201 17.251 1.00 87.19 94 THR A N 1
ATOM 773 C CA . THR A 1 94 ? -7.255 6.570 15.935 1.00 87.19 94 THR A CA 1
ATOM 774 C C . THR A 1 94 ? -5.819 6.536 15.405 1.00 87.19 94 THR A C 1
ATOM 776 O O . THR A 1 94 ? -5.402 5.528 14.841 1.00 87.19 94 THR A O 1
ATOM 779 N N . VAL A 1 95 ? -5.026 7.596 15.617 1.00 92.31 95 VAL A N 1
ATOM 780 C CA . VAL A 1 95 ? -3.639 7.656 15.120 1.00 92.31 95 VAL A CA 1
ATOM 781 C C . VAL A 1 95 ? -2.723 6.713 15.900 1.00 92.31 95 VAL A C 1
ATOM 783 O O . VAL A 1 95 ? -1.895 6.035 15.295 1.00 92.31 95 VAL A O 1
ATOM 786 N N . MET A 1 96 ? -2.881 6.614 17.222 1.00 94.38 96 MET A N 1
ATOM 787 C CA . MET A 1 96 ? -2.081 5.682 18.025 1.00 94.38 96 MET A CA 1
ATOM 788 C C . MET A 1 96 ? -2.412 4.224 17.715 1.00 94.38 96 MET A C 1
ATOM 790 O O . MET A 1 96 ? -1.498 3.412 17.569 1.00 94.38 96 MET A O 1
ATOM 794 N N . GLU A 1 97 ? -3.694 3.889 17.547 1.00 95.75 97 GLU A N 1
ATOM 795 C CA . GLU A 1 97 ? -4.086 2.532 17.155 1.00 95.75 97 GLU A CA 1
ATOM 796 C C . GLU A 1 97 ? -3.583 2.183 15.749 1.00 95.75 97 GLU A C 1
ATOM 798 O O . GLU A 1 97 ? -3.085 1.078 15.521 1.00 95.75 97 GLU A O 1
ATOM 803 N N . LEU A 1 98 ? -3.629 3.142 14.820 1.00 95.81 98 LEU A N 1
ATOM 804 C CA . LEU A 1 98 ? -3.050 2.998 13.488 1.00 95.81 98 LEU A CA 1
ATOM 805 C C . LEU A 1 98 ? -1.545 2.705 13.556 1.00 95.81 98 LEU A C 1
ATOM 807 O O . LEU A 1 98 ? -1.080 1.761 12.920 1.00 95.81 98 LEU A O 1
ATOM 811 N N . VAL A 1 99 ? -0.792 3.465 14.355 1.00 96.75 99 VAL A N 1
ATOM 812 C CA . VAL A 1 99 ? 0.646 3.240 14.566 1.00 96.75 99 VAL A CA 1
ATOM 813 C C . VAL A 1 99 ? 0.908 1.846 15.130 1.00 96.75 99 VAL A C 1
ATOM 815 O O . VAL A 1 99 ? 1.720 1.107 14.576 1.00 96.75 99 VAL A O 1
ATOM 818 N N . ASN A 1 100 ? 0.209 1.458 16.197 1.00 97.19 100 ASN A N 1
ATOM 819 C CA . ASN A 1 100 ? 0.379 0.144 16.819 1.00 97.19 100 ASN A CA 1
ATOM 820 C C . ASN A 1 100 ? 0.079 -0.989 15.830 1.00 97.19 100 ASN A C 1
ATOM 822 O O . ASN A 1 100 ? 0.807 -1.983 15.779 1.00 97.19 100 ASN A O 1
ATOM 826 N N . THR A 1 101 ? -0.958 -0.815 15.011 1.00 98.06 101 THR A N 1
ATOM 827 C CA . THR A 1 101 ? -1.347 -1.783 13.985 1.00 98.06 101 THR A CA 1
ATOM 828 C C . THR A 1 101 ? -0.281 -1.902 12.899 1.00 98.06 101 THR A C 1
ATOM 830 O O . THR A 1 101 ? 0.156 -3.012 12.608 1.00 98.06 101 THR A O 1
ATOM 833 N N . LEU A 1 102 ? 0.215 -0.783 12.359 1.00 98.06 102 LEU A N 1
ATOM 834 C CA . LEU A 1 102 ? 1.290 -0.775 11.358 1.00 98.06 102 LEU A CA 1
ATOM 835 C C . LEU A 1 102 ? 2.574 -1.429 11.883 1.00 98.06 102 LEU A C 1
ATOM 837 O O . LEU A 1 102 ? 3.194 -2.215 11.172 1.00 98.06 102 LEU A O 1
ATOM 841 N N . LEU A 1 103 ? 2.949 -1.164 13.138 1.00 98.19 103 LEU A N 1
ATOM 842 C CA . LEU A 1 103 ? 4.113 -1.796 13.764 1.00 98.19 103 LEU A CA 1
ATOM 843 C C . LEU A 1 103 ? 3.922 -3.305 13.950 1.00 98.19 103 LEU A C 1
ATOM 845 O O . LEU A 1 103 ? 4.877 -4.063 13.780 1.00 98.19 103 LEU A O 1
ATOM 849 N N . ARG A 1 104 ? 2.707 -3.768 14.277 1.00 98.25 104 ARG A N 1
ATOM 850 C CA . ARG A 1 104 ? 2.423 -5.209 14.355 1.00 98.25 104 ARG A CA 1
ATOM 851 C C . ARG A 1 104 ? 2.455 -5.857 12.972 1.00 98.25 104 ARG A C 1
ATOM 853 O O . ARG A 1 104 ? 3.085 -6.900 12.839 1.00 98.25 104 ARG A O 1
ATOM 860 N N . ILE A 1 105 ? 1.879 -5.219 11.948 1.00 98.31 105 ILE A N 1
ATOM 861 C CA . ILE A 1 105 ? 1.975 -5.674 10.550 1.00 98.31 105 ILE A CA 1
ATOM 862 C C . ILE A 1 105 ? 3.444 -5.813 10.148 1.00 98.31 105 ILE A C 1
ATOM 864 O O . ILE A 1 105 ? 3.832 -6.865 9.653 1.00 98.31 105 ILE A O 1
ATOM 868 N N . ALA A 1 106 ? 4.274 -4.808 10.426 1.00 98.12 106 ALA A N 1
ATOM 869 C CA . ALA A 1 106 ? 5.694 -4.826 10.084 1.00 98.12 106 ALA A CA 1
ATOM 870 C C . ALA A 1 106 ? 6.472 -5.978 10.744 1.00 98.12 106 ALA A C 1
ATOM 872 O O . ALA A 1 106 ? 7.421 -6.496 10.168 1.00 98.12 106 ALA A O 1
ATOM 873 N N . ARG A 1 107 ? 6.084 -6.384 11.960 1.00 98.00 107 ARG A N 1
ATOM 874 C CA . ARG A 1 107 ? 6.700 -7.519 12.672 1.00 98.00 107 ARG A CA 1
ATOM 875 C C . ARG A 1 107 ? 6.252 -8.875 12.135 1.00 98.00 107 ARG A C 1
ATOM 877 O O . ARG A 1 107 ? 7.038 -9.811 12.152 1.00 98.00 107 ARG A O 1
ATOM 884 N N . LEU A 1 108 ? 4.998 -8.983 11.699 1.00 97.94 108 LEU A N 1
ATOM 885 C CA . LEU A 1 108 ? 4.422 -10.231 11.183 1.00 97.94 108 LEU A CA 1
ATOM 886 C C . LEU A 1 108 ? 4.728 -10.464 9.697 1.00 97.94 108 LEU A C 1
ATOM 888 O O . LEU A 1 108 ? 4.519 -11.563 9.196 1.00 97.94 108 LEU A O 1
ATOM 892 N N . ASN A 1 109 ? 5.203 -9.438 8.988 1.00 97.88 109 ASN A N 1
ATOM 893 C CA . ASN A 1 109 ? 5.426 -9.463 7.548 1.00 97.88 109 ASN A CA 1
ATOM 894 C C . ASN A 1 109 ? 6.848 -8.994 7.225 1.00 97.88 109 ASN A C 1
ATOM 896 O O . ASN A 1 109 ? 7.087 -7.793 7.129 1.00 97.88 109 ASN A O 1
ATOM 900 N N . GLU A 1 110 ? 7.775 -9.927 6.993 1.00 96.00 110 GLU A N 1
ATOM 901 C CA . GLU A 1 110 ? 9.188 -9.620 6.699 1.00 96.00 110 GLU A CA 1
ATOM 902 C C . GLU A 1 110 ? 9.344 -8.622 5.538 1.00 96.00 110 GLU A C 1
ATOM 904 O O . GLU A 1 110 ? 10.045 -7.617 5.666 1.00 96.00 110 GLU A O 1
ATOM 909 N N . LYS A 1 111 ? 8.589 -8.830 4.447 1.00 94.81 111 LYS A N 1
ATOM 910 C CA . LYS A 1 111 ? 8.555 -7.949 3.263 1.00 94.81 111 LYS A CA 1
ATOM 911 C C . LYS A 1 111 ? 8.052 -6.525 3.548 1.00 94.81 111 LYS A C 1
ATOM 913 O O . LYS A 1 111 ? 8.182 -5.664 2.687 1.00 94.81 111 LYS A O 1
ATOM 918 N N . LEU A 1 112 ? 7.431 -6.288 4.705 1.00 97.00 112 LEU A N 1
ATOM 919 C CA . LEU A 1 112 ? 6.893 -4.992 5.133 1.00 97.00 112 LEU A CA 1
ATOM 920 C C . LEU A 1 112 ? 7.568 -4.471 6.414 1.00 97.00 112 LEU A C 1
ATOM 922 O O . LEU A 1 112 ? 7.041 -3.564 7.060 1.00 97.00 112 LEU A O 1
ATOM 926 N N . SER A 1 113 ? 8.715 -5.030 6.799 1.00 96.56 113 SER A N 1
ATOM 927 C CA . SER A 1 113 ? 9.442 -4.647 8.017 1.00 96.56 113 SER A CA 1
ATOM 928 C C . SER A 1 113 ? 9.809 -3.154 8.060 1.00 96.56 113 SER A C 1
ATOM 930 O O . SER A 1 113 ? 9.704 -2.530 9.120 1.00 96.56 113 SER A O 1
ATOM 932 N N . ASP A 1 114 ? 10.087 -2.547 6.903 1.00 95.12 114 ASP A N 1
ATOM 933 C CA . ASP A 1 114 ? 10.389 -1.114 6.745 1.00 95.12 114 ASP A CA 1
ATOM 934 C C . ASP A 1 114 ? 9.233 -0.170 7.111 1.00 95.12 114 ASP A C 1
ATOM 936 O O . ASP A 1 114 ? 9.443 1.032 7.303 1.00 95.12 114 ASP A O 1
ATOM 940 N N . LEU A 1 115 ? 8.009 -0.680 7.293 1.00 96.62 115 LEU A N 1
ATOM 941 C CA . LEU A 1 115 ? 6.917 0.117 7.861 1.00 96.62 115 LEU A CA 1
ATOM 942 C C . LEU A 1 115 ? 7.287 0.685 9.243 1.00 96.62 115 LEU A C 1
ATOM 944 O O . LEU A 1 115 ? 6.807 1.763 9.592 1.00 96.62 115 LEU A O 1
ATOM 948 N N . GLN A 1 116 ? 8.160 0.017 10.011 1.00 95.88 116 GLN A N 1
ATOM 949 C CA . GLN A 1 116 ? 8.668 0.544 11.287 1.00 95.88 116 GLN A CA 1
ATOM 950 C C . GLN A 1 116 ? 9.436 1.854 11.079 1.00 95.88 116 GLN A C 1
ATOM 952 O O . GLN A 1 116 ? 9.153 2.849 11.747 1.00 95.88 116 GLN A O 1
ATOM 957 N N . ILE A 1 117 ? 10.328 1.879 10.087 1.00 94.81 117 ILE A N 1
ATOM 958 C CA . ILE A 1 117 ? 11.117 3.060 9.722 1.00 94.81 117 ILE A CA 1
ATOM 959 C C . ILE A 1 117 ? 10.192 4.172 9.214 1.00 94.81 117 ILE A C 1
ATOM 961 O O . ILE A 1 117 ? 10.366 5.337 9.571 1.00 94.81 117 ILE A O 1
ATOM 965 N N . LEU A 1 118 ? 9.177 3.835 8.411 1.00 93.75 118 LEU A N 1
ATOM 966 C CA . LEU A 1 118 ? 8.222 4.819 7.889 1.00 93.75 118 LEU A CA 1
ATOM 967 C C . LEU A 1 118 ? 7.376 5.467 8.989 1.00 93.75 118 LEU A C 1
ATOM 969 O O . LEU A 1 118 ? 7.163 6.678 8.951 1.00 93.75 118 LEU A O 1
ATOM 973 N N . VAL A 1 119 ? 6.923 4.699 9.983 1.00 94.75 119 VAL A N 1
ATOM 974 C CA . VAL A 1 119 ? 6.183 5.230 11.142 1.00 94.75 119 VAL A CA 1
ATOM 975 C C . VAL A 1 119 ? 7.006 6.292 11.879 1.00 94.75 119 VAL A C 1
ATOM 977 O O . VAL A 1 119 ? 6.460 7.328 12.272 1.00 94.75 119 VAL A O 1
ATOM 980 N N . GLU A 1 120 ? 8.305 6.044 12.053 1.00 93.31 120 GLU A N 1
ATOM 981 C CA . GLU A 1 120 ? 9.234 6.961 12.717 1.00 93.31 120 GLU A CA 1
ATOM 982 C C . GLU A 1 120 ? 9.552 8.181 11.850 1.00 93.31 120 GLU A C 1
ATOM 984 O O . GLU A 1 120 ? 9.363 9.311 12.301 1.00 93.31 120 GLU A O 1
ATOM 989 N N . ARG A 1 121 ? 9.952 7.973 10.587 1.00 91.81 121 ARG A N 1
ATOM 990 C CA . ARG A 1 121 ? 10.304 9.053 9.646 1.00 91.81 121 ARG A CA 1
ATOM 991 C C . ARG A 1 121 ? 9.145 10.014 9.386 1.00 91.81 121 ARG A C 1
ATOM 993 O O . ARG A 1 121 ? 9.374 11.207 9.232 1.00 91.81 121 ARG A O 1
ATOM 1000 N N . LEU A 1 122 ? 7.909 9.513 9.354 1.00 92.00 122 LEU A N 1
ATOM 1001 C CA . LEU A 1 122 ? 6.711 10.340 9.168 1.00 92.00 122 LEU A CA 1
ATOM 1002 C C . LEU A 1 122 ? 6.194 10.958 10.476 1.00 92.00 122 LEU A C 1
ATOM 1004 O O . LEU A 1 122 ? 5.191 11.670 10.459 1.00 92.00 122 LEU A O 1
ATOM 1008 N N . GLY A 1 123 ? 6.841 10.680 11.613 1.00 92.25 123 GLY A N 1
ATOM 1009 C CA . GLY A 1 123 ? 6.485 11.260 12.906 1.00 92.25 123 GLY A CA 1
ATOM 1010 C C . GLY A 1 123 ? 5.071 10.912 13.376 1.00 92.25 123 GLY A C 1
ATOM 1011 O O . GLY A 1 123 ? 4.472 11.692 14.116 1.00 92.25 123 GLY A O 1
ATOM 1012 N N . LEU A 1 124 ? 4.514 9.761 12.970 1.00 92.44 124 LEU A N 1
ATOM 1013 C CA . LEU A 1 124 ? 3.093 9.442 13.183 1.00 92.44 124 LEU A CA 1
ATOM 1014 C C . LEU A 1 124 ? 2.684 9.455 14.658 1.00 92.44 124 LEU A C 1
ATOM 1016 O O . LEU A 1 124 ? 1.593 9.910 14.994 1.00 92.44 124 LEU A O 1
ATOM 1020 N N . ARG A 1 125 ? 3.577 9.010 15.549 1.00 91.56 125 ARG A N 1
ATOM 1021 C CA . ARG A 1 125 ? 3.355 9.014 17.006 1.00 91.56 125 ARG A CA 1
ATOM 1022 C C . ARG A 1 125 ? 3.077 10.419 17.546 1.00 91.56 125 ARG A C 1
ATOM 1024 O O . ARG A 1 125 ? 2.253 10.586 18.438 1.00 91.56 125 ARG A O 1
ATOM 1031 N N . ASN A 1 126 ? 3.725 11.428 16.969 1.00 90.06 126 ASN A N 1
ATOM 1032 C CA . ASN A 1 126 ? 3.621 12.817 17.414 1.00 90.06 126 ASN A CA 1
ATOM 1033 C C . ASN A 1 126 ? 2.342 13.489 16.895 1.00 90.06 126 ASN A C 1
ATOM 1035 O O . ASN A 1 126 ? 1.947 14.541 17.391 1.00 90.06 126 ASN A O 1
ATOM 1039 N N . LEU A 1 127 ? 1.665 12.896 15.904 1.00 89.19 127 LEU A N 1
ATOM 1040 C CA . LEU A 1 127 ? 0.457 13.477 15.322 1.00 89.19 127 LEU A CA 1
ATOM 1041 C C . LEU A 1 127 ? -0.755 13.382 16.252 1.00 89.19 127 LEU A C 1
ATOM 1043 O O . LEU A 1 127 ? -1.638 14.227 16.144 1.00 89.19 127 LEU A O 1
ATOM 1047 N N . GLN A 1 128 ? -0.791 12.419 17.180 1.00 85.69 128 GLN A N 1
ATOM 1048 C CA . GLN A 1 128 ? -1.900 12.269 18.132 1.00 85.69 128 GLN A CA 1
ATOM 1049 C C . GLN A 1 128 ? -2.013 13.461 19.096 1.00 85.69 128 GLN A C 1
ATOM 1051 O O . GLN A 1 128 ? -3.106 13.784 19.550 1.00 85.69 128 GLN A O 1
ATOM 1056 N N . THR A 1 129 ? -0.902 14.120 19.418 1.00 84.69 129 THR A N 1
ATOM 1057 C CA . THR A 1 129 ? -0.867 15.257 20.353 1.00 84.69 129 THR A CA 1
ATOM 1058 C C . THR A 1 129 ? -0.626 16.593 19.653 1.00 84.69 129 THR A C 1
ATOM 1060 O O . THR A 1 129 ? -0.581 17.628 20.316 1.00 84.69 129 THR A O 1
ATOM 1063 N N . SER A 1 130 ? -0.494 16.596 18.322 1.00 87.75 130 SER A N 1
ATOM 1064 C CA . SER A 1 130 ? -0.230 17.810 17.551 1.00 87.75 130 SER A CA 1
ATOM 1065 C C . SER A 1 130 ? -1.499 18.612 17.254 1.00 87.75 130 SER A C 1
ATOM 1067 O O . SER A 1 130 ? -2.618 18.094 17.191 1.00 87.75 130 SER A O 1
ATOM 1069 N N . ASP A 1 131 ? -1.309 19.894 16.949 1.00 87.44 131 ASP A N 1
ATOM 1070 C CA . ASP A 1 131 ? -2.330 20.772 16.373 1.00 87.44 131 ASP A CA 1
ATOM 1071 C C . ASP A 1 131 ? -2.834 20.269 15.002 1.00 87.44 131 ASP A C 1
ATOM 1073 O O . ASP A 1 131 ? -3.925 20.642 14.559 1.00 87.44 131 ASP A O 1
ATOM 1077 N N . LYS A 1 132 ? -2.076 19.376 14.345 1.00 88.19 132 LYS A N 1
ATOM 1078 C CA . LYS A 1 132 ? -2.421 18.759 13.056 1.00 88.19 132 LYS A CA 1
ATOM 1079 C C . LYS A 1 132 ? -3.356 17.558 13.175 1.00 88.19 132 LYS A C 1
ATOM 1081 O O . LYS A 1 132 ? -3.885 17.139 12.146 1.00 88.19 132 LYS A O 1
ATOM 1086 N N . LEU A 1 133 ? -3.647 17.044 14.378 1.00 91.06 133 LEU A N 1
ATOM 1087 C CA . LEU A 1 133 ? -4.533 15.882 14.559 1.00 91.06 133 LEU A CA 1
ATOM 1088 C C . LEU A 1 133 ? -5.876 16.048 13.832 1.00 91.06 133 LEU A C 1
ATOM 1090 O O . LEU A 1 133 ? -6.338 15.135 13.154 1.00 91.06 133 LEU A O 1
ATOM 1094 N N . LYS A 1 134 ? -6.494 17.234 13.917 1.00 90.44 134 LYS A N 1
ATOM 1095 C CA . LYS A 1 134 ? -7.773 17.510 13.239 1.00 90.44 134 LYS A CA 1
ATOM 1096 C C . LYS A 1 134 ? -7.670 17.378 11.717 1.00 90.44 134 LYS A C 1
ATOM 1098 O O . LYS A 1 134 ? -8.620 16.925 11.087 1.00 90.44 134 LYS A O 1
ATOM 1103 N N . ALA A 1 135 ? -6.549 17.788 11.125 1.00 90.12 135 ALA A N 1
ATOM 1104 C CA . ALA A 1 135 ? -6.308 17.647 9.692 1.00 90.12 135 ALA A CA 1
ATOM 1105 C C . ALA A 1 135 ? -6.069 16.180 9.305 1.00 90.12 135 ALA A C 1
ATOM 1107 O O . ALA A 1 135 ? -6.642 15.708 8.327 1.00 90.12 135 ALA A O 1
ATOM 1108 N N . VAL A 1 136 ? -5.291 15.448 10.107 1.00 91.81 136 VAL A N 1
ATOM 1109 C CA . VAL A 1 136 ? -5.034 14.014 9.902 1.00 91.81 136 VAL A CA 1
ATOM 1110 C C . VAL A 1 136 ? -6.327 13.205 10.009 1.00 91.81 136 VAL A C 1
ATOM 1112 O O . VAL A 1 136 ? -6.600 12.390 9.135 1.00 91.81 136 VAL A O 1
ATOM 1115 N N . ASN A 1 137 ? -7.178 13.478 11.000 1.00 91.81 137 ASN A N 1
ATOM 1116 C CA . ASN A 1 137 ? -8.462 12.788 11.138 1.00 91.81 137 ASN A CA 1
ATOM 1117 C C . ASN A 1 137 ? -9.383 13.032 9.936 1.00 91.81 137 ASN A C 1
ATOM 1119 O O . ASN A 1 137 ? -9.959 12.079 9.428 1.00 91.81 137 ASN A O 1
ATOM 1123 N N . LYS A 1 138 ? -9.441 14.257 9.391 1.00 90.25 138 LYS A N 1
ATOM 1124 C CA . LYS A 1 138 ? -10.191 14.524 8.145 1.00 90.25 138 LYS A CA 1
ATOM 1125 C C . LYS A 1 138 ? -9.694 13.687 6.967 1.00 90.25 138 LYS A C 1
ATOM 1127 O O . LYS A 1 138 ? -10.487 13.277 6.126 1.00 90.25 138 LYS A O 1
ATOM 1132 N N . ILE A 1 139 ? -8.385 13.448 6.888 1.00 91.38 139 ILE A N 1
ATOM 1133 C CA . ILE A 1 139 ? -7.805 12.571 5.868 1.00 91.38 139 ILE A CA 1
ATOM 1134 C C . ILE A 1 139 ? -8.242 11.125 6.107 1.00 91.38 139 ILE A C 1
ATOM 1136 O O . ILE A 1 139 ? -8.682 10.474 5.163 1.00 91.38 139 ILE A O 1
ATOM 1140 N N . LEU A 1 140 ? -8.144 10.627 7.343 1.00 93.06 140 LEU A N 1
ATOM 1141 C CA . LEU A 1 140 ? -8.571 9.270 7.699 1.00 93.06 140 LEU A CA 1
ATOM 1142 C C . LEU A 1 140 ? -10.058 9.049 7.383 1.00 93.06 140 LEU A C 1
ATOM 1144 O O . LEU A 1 140 ? -10.401 8.059 6.739 1.00 93.06 140 LEU A O 1
ATOM 1148 N N . ASP A 1 141 ? -10.914 10.011 7.734 1.00 91.12 141 ASP A N 1
ATOM 1149 C CA . ASP A 1 141 ? -12.337 10.016 7.387 1.00 91.12 141 ASP A CA 1
ATOM 1150 C C . ASP A 1 141 ? -12.534 9.953 5.872 1.00 91.12 141 ASP A C 1
ATOM 1152 O O . ASP A 1 141 ? -13.321 9.146 5.377 1.00 91.12 141 ASP A O 1
ATOM 1156 N N . LYS A 1 142 ? -11.752 10.726 5.109 1.00 89.62 142 LYS A N 1
ATOM 1157 C CA . LYS A 1 142 ? -11.829 10.689 3.650 1.00 89.62 142 LYS A CA 1
ATOM 1158 C C . LYS A 1 142 ? -11.420 9.330 3.077 1.00 89.62 142 LYS A C 1
ATOM 1160 O O . LYS A 1 142 ? -12.038 8.868 2.123 1.00 89.62 142 LYS A O 1
ATOM 1165 N N . PHE A 1 143 ? -10.413 8.668 3.649 1.00 91.12 143 PHE A N 1
ATOM 1166 C CA . PHE A 1 143 ? -10.034 7.304 3.260 1.00 91.12 143 PHE A CA 1
ATOM 1167 C C . PHE A 1 143 ? -11.103 6.263 3.620 1.00 91.12 143 PHE A C 1
ATOM 1169 O O . PHE A 1 143 ? -11.235 5.269 2.904 1.00 91.12 143 PHE A O 1
ATOM 1176 N N . ASN A 1 144 ? -11.894 6.492 4.674 1.00 91.75 144 ASN A N 1
ATOM 1177 C CA . ASN A 1 144 ? -13.011 5.617 5.051 1.00 91.75 144 ASN A CA 1
ATOM 1178 C C . ASN A 1 144 ? -14.150 5.616 4.022 1.00 91.75 144 ASN A C 1
ATOM 1180 O O . ASN A 1 144 ? -14.880 4.631 3.935 1.00 91.75 144 ASN A O 1
ATOM 1184 N N . GLU A 1 145 ? -14.282 6.672 3.217 1.00 90.38 145 GLU A N 1
ATOM 1185 C CA . GLU A 1 145 ? -15.263 6.735 2.126 1.00 90.38 145 GLU A CA 1
ATOM 1186 C C . GLU A 1 145 ? -14.897 5.818 0.945 1.00 90.38 145 GLU A C 1
ATOM 1188 O O . GLU A 1 145 ? -15.761 5.460 0.143 1.00 90.38 145 GLU A O 1
ATOM 1193 N N . PHE A 1 146 ? -13.628 5.411 0.828 1.00 90.56 146 PHE A N 1
ATOM 1194 C CA . PHE A 1 146 ? -13.158 4.568 -0.267 1.00 90.56 146 PHE A CA 1
ATOM 1195 C C . PHE A 1 146 ? -13.220 3.078 0.067 1.00 90.56 146 PHE A C 1
ATOM 1197 O O . PHE A 1 146 ? -12.911 2.630 1.174 1.00 90.56 146 PHE A O 1
ATOM 1204 N N . ASN A 1 147 ? -13.556 2.289 -0.954 1.00 93.19 147 ASN A N 1
ATOM 1205 C CA . ASN A 1 147 ? -13.490 0.835 -0.916 1.00 93.19 147 ASN A CA 1
ATOM 1206 C C . ASN A 1 147 ? -12.632 0.320 -2.078 1.00 93.19 147 ASN A C 1
ATOM 1208 O O . ASN A 1 147 ? -13.063 0.315 -3.234 1.00 93.19 147 ASN A O 1
ATOM 1212 N N . PHE A 1 148 ? -11.428 -0.157 -1.769 1.00 95.38 148 PHE A N 1
ATOM 1213 C CA . PHE A 1 148 ? -10.473 -0.646 -2.765 1.00 95.38 148 PHE A CA 1
ATOM 1214 C C . PHE A 1 148 ? -10.630 -2.129 -3.112 1.00 95.38 148 PHE A C 1
ATOM 1216 O O . PHE A 1 148 ? -9.940 -2.614 -4.011 1.00 95.38 148 PHE A O 1
ATOM 1223 N N . SER A 1 149 ? -11.558 -2.855 -2.476 1.00 94.19 149 SER A N 1
ATOM 1224 C CA . SER A 1 149 ? -11.738 -4.304 -2.676 1.00 94.19 149 SER A CA 1
ATOM 1225 C C . SER A 1 149 ? -11.851 -4.679 -4.157 1.00 94.19 149 SER A C 1
ATOM 1227 O O . SER A 1 149 ? -11.193 -5.608 -4.630 1.00 94.19 149 SER A O 1
ATOM 1229 N N . ARG A 1 150 ? -12.617 -3.896 -4.926 1.00 91.50 150 ARG A N 1
ATOM 1230 C CA . ARG A 1 150 ? -12.866 -4.107 -6.362 1.00 91.50 150 ARG A CA 1
ATOM 1231 C C . ARG A 1 150 ? -12.080 -3.173 -7.280 1.00 91.50 150 ARG A C 1
ATOM 1233 O O . ARG A 1 150 ? -12.150 -3.334 -8.493 1.00 91.50 150 ARG A O 1
ATOM 1240 N N . VAL A 1 151 ? -11.327 -2.217 -6.734 1.00 92.69 151 VAL A N 1
ATOM 1241 C CA . VAL A 1 151 ? -10.510 -1.306 -7.547 1.00 92.69 151 VAL A CA 1
ATOM 1242 C C . VAL A 1 151 ? -9.303 -2.083 -8.084 1.00 92.69 151 VAL A C 1
ATOM 1244 O O . VAL A 1 151 ? -8.594 -2.706 -7.293 1.00 92.69 151 VAL A O 1
ATOM 1247 N N . PRO A 1 152 ? -9.051 -2.103 -9.402 1.00 91.75 152 PRO A N 1
ATOM 1248 C CA . PRO A 1 152 ? -7.899 -2.805 -9.964 1.00 91.75 152 PRO A CA 1
ATOM 1249 C C . PRO A 1 152 ? -6.557 -2.305 -9.399 1.00 91.75 152 PRO A C 1
ATOM 1251 O O . PRO A 1 152 ? -6.381 -1.102 -9.198 1.00 91.75 152 PRO A O 1
ATOM 1254 N N . TYR A 1 153 ? -5.591 -3.207 -9.183 1.00 90.00 153 TYR A N 1
ATOM 1255 C CA . TYR A 1 153 ? -4.275 -2.853 -8.624 1.00 90.00 153 TYR A CA 1
ATOM 1256 C C . TYR A 1 153 ? -3.532 -1.806 -9.458 1.00 90.00 153 TYR A C 1
ATOM 1258 O O . TYR A 1 153 ? -2.918 -0.907 -8.896 1.00 90.00 153 TYR A O 1
ATOM 1266 N N . ASN A 1 154 ? -3.638 -1.863 -10.788 1.00 87.75 154 ASN A N 1
ATOM 1267 C CA . ASN A 1 154 ? -3.027 -0.872 -11.674 1.00 87.75 154 ASN A CA 1
ATOM 1268 C C . ASN A 1 154 ? -3.606 0.539 -11.475 1.00 87.75 154 ASN A C 1
ATOM 1270 O O . ASN A 1 154 ? -2.871 1.511 -11.587 1.00 87.75 154 ASN A O 1
ATOM 1274 N N . VAL A 1 155 ? -4.897 0.669 -11.144 1.00 91.44 155 VAL A N 1
ATOM 1275 C CA . VAL A 1 155 ? -5.504 1.975 -10.840 1.00 91.44 155 VAL A CA 1
ATOM 1276 C C . VAL A 1 155 ? -4.940 2.527 -9.532 1.00 91.44 155 VAL A C 1
ATOM 1278 O O . VAL A 1 155 ? -4.562 3.693 -9.482 1.00 91.44 155 VAL A O 1
ATOM 1281 N N . ILE A 1 156 ? -4.832 1.694 -8.493 1.00 93.06 156 ILE A N 1
ATOM 1282 C CA . ILE A 1 156 ? -4.248 2.093 -7.201 1.00 93.06 156 ILE A CA 1
ATOM 1283 C C . ILE A 1 156 ? -2.770 2.461 -7.379 1.00 93.06 156 ILE A C 1
ATOM 1285 O O . ILE A 1 156 ? -2.349 3.513 -6.907 1.00 93.06 156 ILE A O 1
ATOM 1289 N N . GLY A 1 157 ? -2.006 1.643 -8.107 1.00 91.00 157 GLY A N 1
ATOM 1290 C CA . GLY A 1 157 ? -0.597 1.890 -8.416 1.00 91.00 157 GLY A CA 1
ATOM 1291 C C . GLY A 1 157 ? -0.380 3.185 -9.199 1.00 91.00 157 GLY A C 1
ATOM 1292 O O . GLY A 1 157 ? 0.491 3.975 -8.847 1.00 91.00 157 GLY A O 1
ATOM 1293 N N . ASP A 1 158 ? -1.222 3.474 -10.194 1.00 88.62 158 ASP A N 1
ATOM 1294 C CA . ASP A 1 158 ? -1.159 4.730 -10.949 1.00 88.62 158 ASP A CA 1
ATOM 1295 C C . ASP A 1 158 ? -1.399 5.957 -10.064 1.00 88.62 158 ASP A C 1
ATOM 1297 O O . ASP A 1 158 ? -0.731 6.981 -10.221 1.00 88.62 158 ASP A O 1
ATOM 1301 N N . VAL A 1 159 ? -2.345 5.859 -9.129 1.00 92.75 159 VAL A N 1
ATOM 1302 C CA . VAL A 1 159 ? -2.616 6.909 -8.141 1.00 92.75 159 VAL A CA 1
ATOM 1303 C C . VAL A 1 159 ? -1.457 7.034 -7.146 1.00 92.75 159 VAL A C 1
ATOM 1305 O O . VAL A 1 159 ? -1.079 8.151 -6.793 1.00 92.75 159 VAL A O 1
ATOM 1308 N N . TYR A 1 160 ? -0.861 5.914 -6.733 1.00 92.81 160 TYR A N 1
ATOM 1309 C CA . TYR A 1 160 ? 0.285 5.879 -5.826 1.00 92.81 160 TYR A CA 1
ATOM 1310 C C . TYR A 1 160 ? 1.499 6.587 -6.435 1.00 92.81 160 TYR A C 1
ATOM 1312 O O . TYR A 1 160 ? 2.048 7.499 -5.822 1.00 92.81 160 TYR A O 1
ATOM 1320 N N . ILE A 1 161 ? 1.866 6.248 -7.676 1.00 88.69 161 ILE A N 1
ATOM 1321 C CA . ILE A 1 161 ? 2.952 6.918 -8.408 1.00 88.69 161 ILE A CA 1
ATOM 1322 C C . ILE A 1 161 ? 2.640 8.402 -8.606 1.00 88.69 161 ILE A C 1
ATOM 1324 O O . ILE A 1 161 ? 3.505 9.250 -8.392 1.00 88.69 161 ILE A O 1
ATOM 1328 N N . TRP A 1 162 ? 1.399 8.743 -8.964 1.00 89.69 162 TRP A N 1
ATOM 1329 C CA . TRP A 1 162 ? 0.996 10.142 -9.091 1.00 89.69 162 TRP A CA 1
ATOM 1330 C C . TRP A 1 162 ? 1.202 10.919 -7.782 1.00 89.69 162 TRP A C 1
ATOM 1332 O O . TRP A 1 162 ? 1.756 12.019 -7.801 1.00 89.69 162 TRP A O 1
ATOM 1342 N N . MET A 1 163 ? 0.798 10.347 -6.647 1.00 91.38 163 MET A N 1
ATOM 1343 C CA . MET A 1 163 ? 0.922 10.982 -5.336 1.00 91.38 163 MET A CA 1
ATOM 1344 C C . MET A 1 163 ? 2.377 11.044 -4.857 1.00 91.38 163 MET A C 1
ATOM 1346 O O . MET A 1 163 ? 2.775 12.037 -4.249 1.00 91.38 163 MET A O 1
ATOM 1350 N N . LEU A 1 164 ? 3.194 10.038 -5.178 1.00 88.38 164 LEU A N 1
ATOM 1351 C CA . LEU A 1 164 ? 4.631 10.048 -4.907 1.00 88.38 164 LEU A CA 1
ATOM 1352 C C . LEU A 1 164 ? 5.290 11.217 -5.637 1.00 88.38 164 LEU A C 1
ATOM 1354 O O . LEU A 1 164 ? 5.926 12.060 -5.008 1.00 88.38 164 LEU A O 1
ATOM 1358 N N . ASN A 1 165 ? 5.014 11.352 -6.930 1.00 84.62 165 ASN A N 1
ATOM 1359 C CA . ASN A 1 165 ? 5.489 12.464 -7.745 1.00 84.62 165 ASN A CA 1
ATOM 1360 C C . ASN A 1 165 ? 4.986 13.817 -7.220 1.00 84.62 165 ASN A C 1
ATOM 1362 O O . ASN A 1 165 ? 5.751 14.772 -7.098 1.00 84.62 165 ASN A O 1
ATOM 1366 N N . TYR A 1 166 ? 3.707 13.901 -6.848 1.00 85.94 166 TYR A N 1
ATOM 1367 C CA . TYR A 1 166 ? 3.139 15.097 -6.233 1.00 85.94 166 TYR A CA 1
ATOM 1368 C C . TYR A 1 166 ? 3.868 15.467 -4.934 1.00 85.94 166 TYR A C 1
ATOM 1370 O O . TYR A 1 166 ? 4.180 16.638 -4.724 1.00 85.94 166 TYR A O 1
ATOM 1378 N N . SER A 1 167 ? 4.189 14.481 -4.088 1.00 82.94 167 SER A N 1
ATOM 1379 C CA . SER A 1 167 ? 4.909 14.695 -2.829 1.00 82.94 167 SER A CA 1
ATOM 1380 C C . SER A 1 167 ? 6.318 15.246 -3.047 1.00 82.94 167 SER A C 1
ATOM 1382 O O . SER A 1 167 ? 6.721 16.160 -2.338 1.00 82.94 167 SER A O 1
ATOM 1384 N N . VAL A 1 168 ? 7.026 14.783 -4.078 1.00 78.88 168 VAL A N 1
ATOM 1385 C CA . VAL A 1 168 ? 8.362 15.285 -4.430 1.00 78.88 168 VAL A CA 1
ATOM 1386 C C . VAL A 1 168 ? 8.289 16.713 -4.975 1.00 78.88 168 VAL A C 1
ATOM 1388 O O . VAL A 1 168 ? 9.076 17.570 -4.578 1.00 78.88 168 VAL A O 1
ATOM 1391 N N . LEU A 1 169 ? 7.316 16.994 -5.847 1.00 76.44 169 LEU A N 1
ATOM 1392 C CA . LEU A 1 169 ? 7.176 18.297 -6.506 1.00 76.44 169 LEU A CA 1
ATOM 1393 C C . LEU A 1 169 ? 6.593 19.391 -5.599 1.00 76.44 169 LEU A C 1
ATOM 1395 O O . LEU A 1 169 ? 6.817 20.575 -5.851 1.00 76.44 169 LEU A O 1
ATOM 1399 N N . LYS A 1 170 ? 5.787 19.022 -4.594 1.00 74.38 170 LYS A N 1
ATOM 1400 C CA . LYS A 1 170 ? 5.068 19.964 -3.714 1.00 74.38 170 LYS A CA 1
ATOM 1401 C C . LYS A 1 170 ? 5.502 19.921 -2.252 1.00 74.38 170 LYS A C 1
ATOM 1403 O O . LYS A 1 170 ? 5.157 20.842 -1.520 1.00 74.38 170 LYS A O 1
ATOM 1408 N N . GLY A 1 171 ? 6.178 18.861 -1.815 1.00 59.16 171 GLY A N 1
ATOM 1409 C CA . GLY A 1 171 ? 6.615 18.659 -0.429 1.00 59.16 171 GLY A CA 1
ATOM 1410 C C . GLY A 1 171 ? 8.001 19.222 -0.116 1.00 59.16 171 GLY A C 1
ATOM 1411 O O . GLY A 1 171 ? 8.489 19.027 0.990 1.00 59.16 171 GLY A O 1
ATOM 1412 N N . LYS A 1 172 ? 8.643 19.897 -1.074 1.00 56.94 172 LYS A N 1
ATOM 1413 C CA . LYS A 1 172 ? 9.977 20.483 -0.934 1.00 56.94 172 LYS A CA 1
ATOM 1414 C C . LYS A 1 172 ? 9.884 22.014 -0.829 1.00 56.94 172 LYS A C 1
ATOM 1416 O O . LYS A 1 172 ? 9.101 22.629 -1.555 1.00 56.94 172 LYS A O 1
ATOM 1421 N N . GLU A 1 173 ? 10.668 22.613 0.073 1.00 54.00 173 GLU A N 1
ATOM 1422 C CA . GLU A 1 173 ? 10.932 24.062 0.083 1.00 54.00 173 GLU A CA 1
ATOM 1423 C C . GLU A 1 173 ? 11.549 24.500 -1.267 1.00 54.00 173 GLU A C 1
ATOM 1425 O O . GLU A 1 173 ? 12.081 23.651 -1.989 1.00 54.00 173 GLU A O 1
ATOM 1430 N N . PRO A 1 174 ? 11.439 25.780 -1.678 1.00 51.78 174 PRO A N 1
ATOM 1431 C CA . PRO A 1 174 ? 11.801 26.234 -3.028 1.00 51.78 174 PRO A CA 1
ATOM 1432 C C . PRO A 1 174 ? 13.209 25.839 -3.508 1.00 51.78 174 PRO A C 1
ATOM 1434 O O . PRO A 1 174 ? 13.395 25.559 -4.688 1.00 51.78 174 PRO A O 1
ATOM 1437 N N . ASP A 1 175 ? 14.168 25.768 -2.591 1.00 49.97 175 ASP A N 1
ATOM 1438 C CA . ASP A 1 175 ? 15.563 25.342 -2.765 1.00 49.97 175 ASP A CA 1
ATOM 1439 C C . ASP A 1 175 ? 15.722 23.818 -2.943 1.00 49.97 175 ASP A C 1
ATOM 1441 O O . ASP A 1 175 ? 16.612 23.341 -3.644 1.00 49.97 175 ASP A O 1
ATOM 1445 N N . GLN A 1 176 ? 14.825 23.028 -2.356 1.00 47.84 176 GLN A N 1
ATOM 1446 C CA . GLN A 1 176 ? 14.808 21.570 -2.467 1.00 47.84 176 GLN A CA 1
ATOM 1447 C C . GLN A 1 176 ? 14.057 21.098 -3.727 1.00 47.84 176 GLN A C 1
ATOM 1449 O O . GLN A 1 176 ? 14.285 19.985 -4.212 1.00 47.84 176 GLN A O 1
ATOM 1454 N N . ILE A 1 177 ? 13.186 21.939 -4.300 1.00 53.31 177 ILE A N 1
ATOM 1455 C CA . ILE A 1 177 ? 12.461 21.651 -5.549 1.00 53.31 177 ILE A CA 1
ATOM 1456 C C . ILE A 1 177 ? 13.426 21.408 -6.719 1.00 53.31 177 ILE A C 1
ATOM 1458 O O . ILE A 1 177 ? 13.127 20.570 -7.566 1.00 53.31 177 ILE A O 1
ATOM 1462 N N . GLU A 1 178 ? 14.576 22.088 -6.775 1.00 53.28 178 GLU A N 1
ATOM 1463 C CA . GLU A 1 178 ? 15.584 21.854 -7.823 1.00 53.28 178 GLU A CA 1
ATOM 1464 C C . GLU A 1 178 ? 16.192 20.447 -7.720 1.00 53.28 178 GLU A C 1
ATOM 1466 O O . GLU A 1 178 ? 16.165 19.713 -8.705 1.00 53.28 178 GLU A O 1
ATOM 1471 N N . LYS A 1 179 ? 16.565 20.002 -6.512 1.00 51.41 179 LYS A N 1
ATOM 1472 C CA . LYS A 1 179 ? 17.026 18.622 -6.247 1.00 51.41 179 LYS A CA 1
ATOM 1473 C C . LYS A 1 179 ? 15.931 17.564 -6.430 1.00 51.41 179 LYS A C 1
ATOM 1475 O O . LYS A 1 179 ? 16.202 16.398 -6.663 1.00 51.41 179 LYS A O 1
ATOM 1480 N N . GLY A 1 180 ? 14.655 17.933 -6.279 1.00 51.25 180 GLY A N 1
ATOM 1481 C CA . GLY A 1 180 ? 13.509 17.037 -6.505 1.00 51.25 180 GLY A CA 1
ATOM 1482 C C . GLY A 1 180 ? 13.159 16.787 -7.973 1.00 51.25 180 GLY A C 1
ATOM 1483 O O . GLY A 1 180 ? 12.292 15.960 -8.243 1.00 51.25 180 GLY A O 1
ATOM 1484 N N . LYS A 1 181 ? 13.793 17.500 -8.909 1.00 54.06 181 LYS A N 1
ATOM 1485 C CA . LYS A 1 181 ? 13.545 17.389 -10.356 1.00 54.06 181 LYS A CA 1
ATOM 1486 C C . LYS A 1 181 ? 14.571 16.524 -11.090 1.00 54.06 181 LYS A C 1
ATOM 1488 O O . LYS A 1 181 ? 14.454 16.361 -12.302 1.00 54.06 181 LYS A O 1
ATOM 1493 N N . GLU A 1 182 ? 15.563 15.996 -10.383 1.00 58.00 182 GLU A N 1
ATOM 1494 C CA . GLU A 1 182 ? 16.540 15.061 -10.937 1.00 58.00 182 GLU A CA 1
ATOM 1495 C C . GLU A 1 182 ? 15.873 13.711 -11.244 1.00 58.00 182 GLU A C 1
ATOM 1497 O O . GLU A 1 182 ? 14.906 13.323 -10.581 1.00 58.00 182 GLU A O 1
ATOM 1502 N N . GLY A 1 183 ? 16.382 12.990 -12.250 1.00 52.53 183 GLY A N 1
ATOM 1503 C CA . GLY A 1 183 ? 15.786 11.729 -12.720 1.00 52.53 183 GLY A CA 1
ATOM 1504 C C . GLY A 1 183 ? 15.676 10.651 -11.633 1.00 52.53 183 GLY A C 1
ATOM 1505 O O . GLY A 1 183 ? 14.743 9.848 -11.671 1.00 52.53 183 GLY A O 1
ATOM 1506 N N . GLU A 1 184 ? 16.565 10.695 -10.634 1.00 57.12 184 GLU A N 1
ATOM 1507 C CA . GLU A 1 184 ? 16.543 9.843 -9.435 1.00 57.12 184 GLU A CA 1
ATOM 1508 C C . GLU A 1 184 ? 15.335 10.135 -8.527 1.00 57.12 184 GLU A C 1
ATOM 1510 O O . GLU A 1 184 ? 14.743 9.221 -7.954 1.00 57.12 184 GLU A O 1
ATOM 1515 N N . SER A 1 185 ? 14.911 11.399 -8.441 1.00 61.28 185 SER A N 1
ATOM 1516 C CA . SER A 1 185 ? 13.787 11.842 -7.606 1.00 61.28 185 SER A CA 1
ATOM 1517 C C . SER A 1 185 ? 12.438 11.796 -8.332 1.00 61.28 185 SER A C 1
ATOM 1519 O O . SER A 1 185 ? 11.408 11.535 -7.704 1.00 61.28 185 SER A O 1
ATOM 1521 N N . TYR A 1 186 ? 12.407 12.068 -9.642 1.00 71.00 186 TYR A N 1
ATOM 1522 C CA . TYR A 1 186 ? 11.169 12.137 -10.419 1.00 71.00 186 TYR A CA 1
ATOM 1523 C C . TYR A 1 186 ? 11.396 11.841 -11.905 1.00 71.00 186 TYR A C 1
ATOM 1525 O O . TYR A 1 186 ? 12.154 12.523 -12.587 1.00 71.00 186 TYR A O 1
ATOM 1533 N N . THR A 1 187 ? 10.641 10.879 -12.438 1.00 80.94 187 THR A N 1
ATOM 1534 C CA . THR A 1 187 ? 10.531 10.638 -13.882 1.00 80.94 187 THR A CA 1
ATOM 1535 C C . THR A 1 187 ? 9.046 10.612 -14.272 1.00 80.94 187 THR A C 1
ATOM 1537 O O . THR A 1 187 ? 8.303 9.776 -13.746 1.00 80.94 187 THR A O 1
ATOM 1540 N N . PRO A 1 188 ? 8.574 11.496 -15.180 1.00 83.06 188 PRO A N 1
ATOM 1541 C CA . PRO A 1 188 ? 7.203 11.445 -15.681 1.00 83.06 188 PRO A CA 1
ATOM 1542 C C . PRO A 1 188 ? 6.885 10.084 -16.306 1.00 83.06 188 PRO A C 1
ATOM 1544 O O . PRO A 1 188 ? 7.683 9.537 -17.072 1.00 83.06 188 PRO A O 1
ATOM 1547 N N . LYS A 1 189 ? 5.691 9.553 -16.028 1.00 85.19 189 LYS A N 1
ATOM 1548 C CA . LYS A 1 189 ? 5.273 8.223 -16.496 1.00 85.19 189 LYS A CA 1
ATOM 1549 C C . LYS A 1 189 ? 5.320 8.109 -18.020 1.00 85.19 189 LYS A C 1
ATOM 1551 O O . LYS A 1 189 ? 5.722 7.081 -18.550 1.00 85.19 189 LYS A O 1
ATOM 1556 N N . GLU A 1 190 ? 4.929 9.166 -18.723 1.00 88.81 190 GLU A N 1
ATOM 1557 C CA . GLU A 1 190 ? 4.918 9.231 -20.183 1.00 88.81 190 GLU A CA 1
ATOM 1558 C C . GLU A 1 190 ? 6.333 9.128 -20.767 1.00 88.81 190 GLU A C 1
ATOM 1560 O O . GLU A 1 190 ? 6.524 8.464 -21.783 1.00 88.81 190 GLU A O 1
ATOM 1565 N N . VAL A 1 191 ? 7.325 9.723 -20.095 1.00 90.75 191 VAL A N 1
ATOM 1566 C CA . VAL A 1 191 ? 8.739 9.646 -20.490 1.00 90.75 191 VAL A CA 1
ATOM 1567 C C . VAL A 1 191 ? 9.278 8.238 -20.250 1.00 90.75 191 VAL A C 1
ATOM 1569 O O . VAL A 1 191 ? 9.854 7.649 -21.161 1.00 90.75 191 VAL A O 1
ATOM 1572 N N . ALA A 1 192 ? 9.034 7.665 -19.066 1.00 91.44 192 ALA A N 1
ATOM 1573 C CA . ALA A 1 192 ? 9.450 6.296 -18.756 1.00 91.44 192 ALA A CA 1
ATOM 1574 C C . ALA A 1 192 ? 8.849 5.285 -19.744 1.00 91.44 192 ALA A C 1
ATOM 1576 O O . ALA A 1 192 ? 9.562 4.445 -20.286 1.00 91.44 192 ALA A O 1
ATOM 1577 N N . ARG A 1 193 ? 7.549 5.413 -20.037 1.00 92.19 193 ARG A N 1
ATOM 1578 C CA . ARG A 1 193 ? 6.850 4.566 -21.005 1.00 92.19 193 ARG A CA 1
ATOM 1579 C C . ARG A 1 193 ? 7.440 4.677 -22.405 1.00 92.19 193 ARG A C 1
ATOM 1581 O O . ARG A 1 193 ? 7.646 3.647 -23.036 1.00 92.19 193 ARG A O 1
ATOM 1588 N N . LEU A 1 194 ? 7.690 5.896 -22.886 1.00 94.88 194 LEU A N 1
ATOM 1589 C CA . LEU A 1 194 ? 8.283 6.110 -24.205 1.00 94.88 194 LEU A CA 1
ATOM 1590 C C . LEU A 1 194 ? 9.649 5.423 -24.301 1.00 94.88 194 LEU A C 1
ATOM 1592 O O . LEU A 1 194 ? 9.884 4.664 -25.235 1.00 94.88 194 LEU A O 1
ATOM 1596 N N . LEU A 1 195 ? 10.522 5.651 -23.318 1.00 94.38 195 LEU A N 1
ATOM 1597 C CA . LEU A 1 195 ? 11.864 5.068 -23.301 1.00 94.38 195 LEU A CA 1
ATOM 1598 C C . LEU A 1 195 ? 11.821 3.539 -23.244 1.00 94.38 195 LEU A C 1
ATOM 1600 O O . LEU A 1 195 ? 12.511 2.889 -24.017 1.00 94.38 195 LEU A O 1
ATOM 1604 N N . VAL A 1 196 ? 10.966 2.962 -22.398 1.00 95.00 196 VAL A N 1
ATOM 1605 C CA . VAL A 1 196 ? 10.774 1.506 -22.322 1.00 95.00 196 VAL A CA 1
ATOM 1606 C C . VAL A 1 196 ? 10.258 0.927 -23.642 1.00 95.00 196 VAL A C 1
ATOM 1608 O O . VAL A 1 196 ? 10.721 -0.127 -24.064 1.00 95.00 196 VAL A O 1
ATOM 1611 N N . GLN A 1 197 ? 9.321 1.604 -24.315 1.00 93.56 197 GLN A N 1
ATOM 1612 C CA . GLN A 1 197 ? 8.788 1.142 -25.601 1.00 93.56 197 GLN A CA 1
ATOM 1613 C C . GLN A 1 197 ? 9.854 1.118 -26.701 1.00 93.56 197 GLN A C 1
ATOM 1615 O O . GLN A 1 197 ? 9.830 0.217 -27.533 1.00 93.56 197 GLN A O 1
ATOM 1620 N N . LEU A 1 198 ? 10.799 2.063 -26.682 1.00 95.62 198 LEU A N 1
ATOM 1621 C CA . LEU A 1 198 ? 11.921 2.100 -27.625 1.00 95.62 198 LEU A CA 1
ATOM 1622 C C . LEU A 1 198 ? 12.934 0.967 -27.411 1.00 95.62 198 LEU A C 1
ATOM 1624 O O . LEU A 1 198 ? 13.671 0.645 -28.334 1.00 95.62 198 LEU A O 1
ATOM 1628 N N . LEU A 1 199 ? 12.986 0.377 -26.213 1.00 94.56 199 LEU A N 1
ATOM 1629 C CA . LEU A 1 199 ? 13.879 -0.747 -25.912 1.00 94.56 199 LEU A CA 1
ATOM 1630 C C . LEU A 1 199 ? 13.361 -2.086 -26.449 1.00 94.56 199 LEU A C 1
ATOM 1632 O O . LEU A 1 199 ? 14.094 -3.065 -26.382 1.00 94.56 199 LEU A O 1
ATOM 1636 N N . GLU A 1 200 ? 12.110 -2.137 -26.924 1.00 93.19 200 GLU A N 1
ATOM 1637 C CA . GLU A 1 200 ? 11.479 -3.342 -27.479 1.00 93.19 200 GLU A CA 1
ATOM 1638 C C . GLU A 1 200 ? 11.657 -4.588 -26.591 1.00 93.19 200 GLU A C 1
ATOM 1640 O O . GLU A 1 200 ? 11.889 -5.687 -27.079 1.00 93.19 200 GLU A O 1
ATOM 1645 N N . ILE A 1 201 ? 11.519 -4.413 -25.269 1.00 94.62 201 ILE A N 1
ATOM 1646 C CA . ILE A 1 201 ? 11.783 -5.458 -24.269 1.00 94.62 201 ILE A CA 1
ATOM 1647 C C . ILE A 1 201 ? 11.029 -6.752 -24.606 1.00 94.62 201 ILE A C 1
ATOM 1649 O O . ILE A 1 201 ? 9.799 -6.740 -24.751 1.00 94.62 201 ILE A O 1
ATOM 1653 N N . GLU A 1 202 ? 11.779 -7.850 -24.686 1.00 94.38 202 GLU A N 1
ATOM 1654 C CA . GLU A 1 202 ? 11.274 -9.205 -24.900 1.00 94.38 202 GLU A CA 1
ATOM 1655 C C . GLU A 1 202 ? 10.846 -9.864 -23.581 1.00 94.38 202 GLU A C 1
ATOM 1657 O O . GLU A 1 202 ? 11.339 -9.530 -22.499 1.00 94.38 202 GLU A O 1
ATOM 1662 N N . ASN A 1 203 ? 9.921 -10.822 -23.663 1.00 96.06 203 ASN A N 1
ATOM 1663 C CA . ASN A 1 203 ? 9.581 -11.649 -22.510 1.00 96.06 203 ASN A CA 1
ATOM 1664 C C . ASN A 1 203 ? 10.779 -12.535 -22.115 1.00 96.06 203 ASN A C 1
ATOM 1666 O O . ASN A 1 203 ? 11.553 -12.940 -22.979 1.00 96.06 203 ASN A O 1
ATOM 1670 N N . GLY A 1 204 ? 10.962 -12.823 -20.826 1.00 96.31 204 GLY A N 1
ATOM 1671 C CA . GLY A 1 204 ? 12.160 -13.522 -20.338 1.00 96.31 204 GLY A CA 1
ATOM 1672 C C . GLY A 1 204 ? 13.374 -12.615 -20.091 1.00 96.31 204 GLY A C 1
ATOM 1673 O O . GLY A 1 204 ? 14.408 -13.084 -19.612 1.00 96.31 204 GLY A O 1
ATOM 1674 N N . ALA A 1 205 ? 13.289 -11.318 -20.408 1.00 96.81 205 ALA A N 1
ATOM 1675 C CA . ALA A 1 205 ? 14.414 -10.404 -20.256 1.00 96.81 205 ALA A CA 1
ATOM 1676 C C . ALA A 1 205 ? 14.761 -10.106 -18.786 1.00 96.81 205 ALA A C 1
ATOM 1678 O O . ALA A 1 205 ? 13.912 -10.065 -17.890 1.00 96.81 205 ALA A O 1
ATOM 1679 N N . THR A 1 206 ? 16.044 -9.815 -18.557 1.00 97.50 206 THR A N 1
ATOM 1680 C CA . THR A 1 206 ? 16.535 -9.242 -17.300 1.00 97.50 206 THR A CA 1
ATOM 1681 C C . THR A 1 206 ? 16.669 -7.732 -17.435 1.00 97.50 206 THR A C 1
ATOM 1683 O O . THR A 1 206 ? 17.413 -7.248 -18.286 1.00 97.50 206 THR A O 1
ATOM 1686 N N . ILE A 1 207 ? 15.977 -6.986 -16.576 1.00 97.12 207 ILE A N 1
ATOM 1687 C CA . ILE A 1 207 ? 15.978 -5.524 -16.561 1.00 97.12 207 ILE A CA 1
ATOM 1688 C C . ILE A 1 207 ? 16.709 -5.036 -15.315 1.00 97.12 207 ILE A C 1
ATOM 1690 O O . ILE A 1 207 ? 16.339 -5.382 -14.193 1.00 97.12 207 ILE A O 1
ATOM 1694 N N . LEU A 1 208 ? 17.723 -4.197 -15.515 1.00 95.25 208 LEU A N 1
ATOM 1695 C CA . LEU A 1 208 ? 18.481 -3.548 -14.450 1.00 95.25 208 LEU A CA 1
ATOM 1696 C C . LEU A 1 208 ? 18.249 -2.037 -14.493 1.00 95.25 208 LEU A C 1
ATOM 1698 O O . LEU A 1 208 ? 18.518 -1.398 -15.508 1.00 95.25 208 LEU A O 1
ATOM 1702 N N . ASN A 1 209 ? 17.817 -1.461 -13.371 1.00 93.25 209 ASN A N 1
ATOM 1703 C CA . ASN A 1 209 ? 17.845 -0.019 -13.151 1.00 93.25 209 ASN A CA 1
ATOM 1704 C C . ASN A 1 209 ? 18.801 0.326 -11.984 1.00 93.25 209 ASN A C 1
ATOM 1706 O O . ASN A 1 209 ? 18.415 0.175 -10.822 1.00 93.25 209 ASN A O 1
ATOM 1710 N N . PRO A 1 210 ? 20.033 0.797 -12.262 1.00 91.25 210 PRO A N 1
ATOM 1711 C CA . PRO A 1 210 ? 21.034 1.084 -11.228 1.00 91.25 210 PRO A CA 1
ATOM 1712 C C . PRO A 1 210 ? 20.752 2.364 -10.418 1.00 91.25 210 PRO A C 1
ATOM 1714 O O . PRO A 1 210 ? 21.431 2.612 -9.423 1.00 91.25 210 PRO A O 1
ATOM 1717 N N . ALA A 1 211 ? 19.772 3.169 -10.840 1.00 88.50 211 ALA A N 1
ATOM 1718 C CA . ALA A 1 211 ? 19.303 4.370 -10.156 1.00 88.50 211 ALA A CA 1
ATOM 1719 C C . ALA A 1 211 ? 17.765 4.342 -10.116 1.00 88.50 211 ALA A C 1
ATOM 1721 O O . ALA A 1 211 ? 17.066 5.051 -10.842 1.00 88.50 211 ALA A O 1
ATOM 1722 N N . LEU A 1 212 ? 17.234 3.423 -9.303 1.00 87.12 212 LEU A N 1
ATOM 1723 C CA . LEU A 1 212 ? 15.838 2.992 -9.319 1.00 87.12 212 LEU A CA 1
ATOM 1724 C C . LEU A 1 212 ? 14.850 4.145 -9.123 1.00 87.12 212 LEU A C 1
ATOM 1726 O O . LEU A 1 212 ? 13.794 4.161 -9.766 1.00 87.12 212 LEU A O 1
ATOM 1730 N N . GLY A 1 213 ? 15.179 5.076 -8.223 1.00 85.69 213 GLY A N 1
ATOM 1731 C CA . GLY A 1 213 ? 14.282 6.146 -7.804 1.00 85.69 213 GLY A CA 1
ATOM 1732 C C . GLY A 1 213 ? 12.918 5.592 -7.384 1.00 85.69 213 GLY A C 1
ATOM 1733 O O . GLY A 1 213 ? 12.817 4.698 -6.548 1.00 85.69 213 GLY A O 1
ATOM 1734 N N . SER A 1 214 ? 11.852 6.072 -8.031 1.00 83.75 214 SER A N 1
ATOM 1735 C CA . SER A 1 214 ? 10.468 5.601 -7.816 1.00 83.75 214 SER A CA 1
ATOM 1736 C C . SER A 1 214 ? 10.156 4.191 -8.347 1.00 83.75 214 SER A C 1
ATOM 1738 O O . SER A 1 214 ? 9.049 3.693 -8.144 1.00 83.75 214 SER A O 1
ATOM 1740 N N . GLY A 1 215 ? 11.075 3.561 -9.081 1.00 90.19 215 GLY A N 1
ATOM 1741 C CA . GLY A 1 215 ? 10.863 2.259 -9.717 1.00 90.19 215 GLY A CA 1
ATOM 1742 C C . GLY A 1 215 ? 10.049 2.289 -11.011 1.00 90.19 215 GLY A C 1
ATOM 1743 O O . GLY A 1 215 ? 9.775 1.234 -11.585 1.00 90.19 215 GLY A O 1
ATOM 1744 N N . ILE A 1 216 ? 9.691 3.476 -11.516 1.00 91.19 216 ILE A N 1
ATOM 1745 C CA . ILE A 1 216 ? 8.782 3.623 -12.662 1.00 91.19 216 ILE A CA 1
ATOM 1746 C C . ILE A 1 216 ? 9.272 2.917 -13.933 1.00 91.19 216 ILE A C 1
ATOM 1748 O O . ILE A 1 216 ? 8.458 2.355 -14.659 1.00 91.19 216 ILE A O 1
ATOM 1752 N N . PHE A 1 217 ? 10.583 2.872 -14.185 1.00 93.50 217 PHE A N 1
ATOM 1753 C CA . PHE A 1 217 ? 11.134 2.159 -15.341 1.00 93.50 217 PHE A CA 1
ATOM 1754 C C . PHE A 1 217 ? 10.916 0.646 -15.257 1.00 93.50 217 PHE A C 1
ATOM 1756 O O . PHE A 1 217 ? 10.541 0.039 -16.258 1.00 93.50 217 PHE A O 1
ATOM 1763 N N . LEU A 1 218 ? 11.085 0.034 -14.079 1.00 95.12 218 LEU A N 1
ATOM 1764 C CA . LEU A 1 218 ? 10.835 -1.402 -13.902 1.00 95.12 218 LEU A CA 1
ATOM 1765 C C . LEU A 1 218 ? 9.338 -1.712 -14.029 1.00 95.12 218 LEU A C 1
ATOM 1767 O O . LEU A 1 218 ? 8.957 -2.677 -14.689 1.00 95.12 218 LEU A O 1
ATOM 1771 N N . ILE A 1 219 ? 8.486 -0.846 -13.469 1.00 93.50 219 ILE A N 1
ATOM 1772 C CA . ILE A 1 219 ? 7.026 -0.962 -13.578 1.00 93.50 219 ILE A CA 1
ATOM 1773 C C . ILE A 1 219 ? 6.571 -0.848 -15.039 1.00 93.50 219 ILE A C 1
ATOM 1775 O O . ILE A 1 219 ? 5.780 -1.669 -15.503 1.00 93.50 219 ILE A O 1
ATOM 1779 N N . GLU A 1 220 ? 7.055 0.149 -15.786 1.00 94.00 220 GLU A N 1
ATOM 1780 C CA . GLU A 1 220 ? 6.686 0.302 -17.196 1.00 94.00 220 GLU A CA 1
ATOM 1781 C C . GLU A 1 220 ? 7.286 -0.812 -18.068 1.00 94.00 220 GLU A C 1
ATOM 1783 O O . GLU A 1 220 ? 6.617 -1.236 -19.007 1.00 94.00 220 GLU A O 1
ATOM 1788 N N . SER A 1 221 ? 8.462 -1.356 -17.726 1.00 95.69 221 SER A N 1
ATOM 1789 C CA . SER A 1 221 ? 9.035 -2.541 -18.394 1.00 95.69 221 SER A CA 1
ATOM 1790 C C . SER A 1 221 ? 8.121 -3.757 -18.253 1.00 95.69 221 SER A C 1
ATOM 1792 O O . SER A 1 221 ? 7.743 -4.369 -19.251 1.00 95.69 221 SER A O 1
ATOM 1794 N N . TYR A 1 222 ? 7.660 -4.036 -17.029 1.00 95.00 222 TYR A N 1
ATOM 1795 C CA . TYR A 1 222 ? 6.660 -5.074 -16.770 1.00 95.00 222 TYR A CA 1
ATOM 1796 C C . TYR A 1 222 ? 5.358 -4.822 -17.541 1.00 95.00 222 TYR A C 1
ATOM 1798 O O . TYR A 1 222 ? 4.827 -5.718 -18.195 1.00 95.00 222 TYR A O 1
ATOM 1806 N N . ASN A 1 223 ? 4.851 -3.584 -17.518 1.00 92.50 223 ASN A N 1
ATOM 1807 C CA . ASN A 1 223 ? 3.628 -3.217 -18.233 1.00 92.50 223 ASN A CA 1
ATOM 1808 C C . ASN A 1 223 ? 3.758 -3.396 -19.757 1.00 92.50 223 ASN A C 1
ATOM 1810 O O . ASN A 1 223 ? 2.783 -3.790 -20.394 1.00 92.50 223 ASN A O 1
ATOM 1814 N N . CYS A 1 224 ? 4.932 -3.108 -20.328 1.00 93.19 224 CYS A N 1
ATOM 1815 C CA . CYS A 1 224 ? 5.209 -3.214 -21.760 1.00 93.19 224 CYS A CA 1
ATOM 1816 C C . CYS A 1 224 ? 5.153 -4.663 -22.262 1.00 93.19 224 CYS A C 1
ATOM 1818 O O . CYS A 1 224 ? 4.625 -4.919 -23.347 1.00 93.19 224 CYS A O 1
ATOM 1820 N N . VAL A 1 225 ? 5.649 -5.615 -21.467 1.00 94.69 225 VAL A N 1
ATOM 1821 C CA . VAL A 1 225 ? 5.524 -7.048 -21.774 1.00 94.69 225 VAL A CA 1
ATOM 1822 C C . VAL A 1 225 ? 4.100 -7.532 -21.519 1.00 94.69 225 VAL A C 1
ATOM 1824 O O . VAL A 1 225 ? 3.520 -8.152 -22.402 1.00 94.69 225 VAL A O 1
ATOM 1827 N N . ARG A 1 226 ? 3.475 -7.136 -20.398 1.00 92.62 226 ARG A N 1
ATOM 1828 C CA . ARG A 1 226 ? 2.097 -7.533 -20.033 1.00 92.62 226 ARG A CA 1
ATOM 1829 C C . ARG A 1 226 ? 1.051 -7.199 -21.095 1.00 92.62 226 ARG A C 1
ATOM 1831 O O . ARG A 1 226 ? 0.013 -7.845 -21.191 1.00 92.62 226 ARG A O 1
ATOM 1838 N N . ASP A 1 227 ? 1.264 -6.130 -21.854 1.00 88.75 227 ASP A N 1
ATOM 1839 C CA . ASP A 1 227 ? 0.333 -5.732 -22.911 1.00 88.75 227 ASP A CA 1
ATOM 1840 C C . ASP A 1 227 ? 0.370 -6.667 -24.137 1.00 88.75 227 ASP A C 1
ATOM 1842 O O . ASP A 1 227 ? -0.516 -6.567 -24.989 1.00 88.75 227 ASP A O 1
ATOM 1846 N N . ARG A 1 228 ? 1.362 -7.565 -24.214 1.00 90.12 228 ARG A N 1
ATOM 1847 C CA . ARG A 1 228 ? 1.570 -8.540 -25.292 1.00 90.12 228 ARG A CA 1
ATOM 1848 C C . ARG A 1 228 ? 1.466 -9.986 -24.790 1.00 90.12 228 ARG A C 1
ATOM 1850 O O . ARG A 1 228 ? 0.734 -10.757 -25.401 1.00 90.12 228 ARG A O 1
ATOM 1857 N N . ASP A 1 229 ? 2.103 -10.297 -23.659 1.00 92.44 229 ASP A N 1
ATOM 1858 C CA . ASP A 1 229 ? 2.293 -11.652 -23.119 1.00 92.44 229 ASP A CA 1
ATOM 1859 C C . ASP A 1 229 ? 2.157 -11.700 -21.581 1.00 92.44 229 ASP A C 1
ATOM 1861 O O . ASP A 1 229 ? 2.098 -10.661 -20.922 1.00 92.44 229 ASP A O 1
ATOM 1865 N N . GLU A 1 230 ? 2.144 -12.901 -20.988 1.00 92.94 230 GLU A N 1
ATOM 1866 C CA . GLU A 1 230 ? 2.302 -13.062 -19.532 1.00 92.94 230 GLU A CA 1
ATOM 1867 C C . GLU A 1 230 ? 3.760 -12.742 -19.141 1.00 92.94 230 GLU A C 1
ATOM 1869 O O . GLU A 1 230 ? 4.669 -13.391 -19.666 1.00 92.94 230 GLU A O 1
ATOM 1874 N N . PRO A 1 231 ? 4.030 -11.747 -18.274 1.00 92.12 231 PRO A N 1
ATOM 1875 C CA . PRO A 1 231 ? 5.397 -11.276 -18.062 1.00 92.12 231 PRO A CA 1
ATOM 1876 C C . PRO A 1 231 ? 6.238 -12.221 -17.202 1.00 92.12 231 PRO A C 1
ATOM 1878 O O . PRO A 1 231 ? 5.979 -12.402 -16.014 1.00 92.12 231 PRO A O 1
ATOM 1881 N N . GLU A 1 232 ? 7.338 -12.694 -17.771 1.00 95.50 232 GLU A N 1
ATOM 1882 C CA . GLU A 1 232 ? 8.392 -13.473 -17.123 1.00 95.50 232 GLU A CA 1
ATOM 1883 C C . GLU A 1 232 ? 9.685 -12.647 -17.091 1.00 95.50 232 GLU A C 1
ATOM 1885 O O . GLU A 1 232 ? 10.686 -12.978 -17.717 1.00 95.50 232 GLU A O 1
ATOM 1890 N N . LEU A 1 233 ? 9.652 -11.503 -16.407 1.00 96.06 233 LEU A N 1
ATOM 1891 C CA . LEU A 1 233 ? 10.803 -10.601 -16.316 1.00 96.06 233 LEU A CA 1
ATOM 1892 C C . LEU A 1 233 ? 11.544 -10.751 -14.992 1.00 96.06 233 LEU A C 1
ATOM 1894 O O . LEU A 1 233 ? 10.928 -10.810 -13.927 1.00 96.06 233 LEU A O 1
ATOM 1898 N N . MET A 1 234 ? 12.872 -10.672 -15.054 1.00 97.38 234 MET A N 1
ATOM 1899 C CA . MET A 1 234 ? 13.708 -10.489 -13.869 1.00 97.38 234 MET A CA 1
ATOM 1900 C C . MET A 1 234 ? 13.997 -8.999 -13.693 1.00 97.38 234 MET A C 1
ATOM 1902 O O . MET A 1 234 ? 14.647 -8.385 -14.537 1.00 97.38 234 MET A O 1
ATOM 1906 N N . LEU A 1 235 ? 13.489 -8.399 -12.615 1.00 97.19 235 LEU A N 1
ATOM 1907 C CA . LEU A 1 235 ? 13.566 -6.956 -12.373 1.00 97.19 235 LEU A CA 1
ATOM 1908 C C . LEU A 1 235 ? 14.526 -6.659 -11.216 1.00 97.19 235 LEU A C 1
ATOM 1910 O O . LEU A 1 235 ? 14.263 -7.043 -10.077 1.00 97.19 235 LEU A O 1
ATOM 1914 N N . TYR A 1 236 ? 15.609 -5.938 -11.499 1.00 96.69 236 TYR A N 1
ATOM 1915 C CA . TYR A 1 236 ? 16.621 -5.546 -10.520 1.00 96.69 236 TYR A CA 1
ATOM 1916 C C . TYR A 1 236 ? 16.728 -4.028 -10.432 1.00 96.69 236 TYR A C 1
ATOM 1918 O O . TYR A 1 236 ? 16.774 -3.326 -11.445 1.00 96.69 236 TYR A O 1
ATOM 1926 N N . GLY A 1 237 ? 16.790 -3.517 -9.207 1.00 93.56 237 GLY A N 1
ATOM 1927 C CA . GLY A 1 237 ? 16.894 -2.093 -8.934 1.00 93.56 237 GLY A CA 1
ATOM 1928 C C . GLY A 1 237 ? 17.817 -1.809 -7.761 1.00 93.56 237 GLY A C 1
ATOM 1929 O O . GLY A 1 237 ? 17.835 -2.573 -6.799 1.00 93.56 237 GLY A O 1
ATOM 1930 N N . GLN A 1 238 ? 18.546 -0.698 -7.832 1.00 90.94 238 GLN A N 1
ATOM 1931 C CA . GLN A 1 238 ? 19.320 -0.160 -6.714 1.00 90.94 238 GLN A CA 1
ATOM 1932 C C . GLN A 1 238 ? 18.959 1.308 -6.492 1.00 90.94 238 GLN A C 1
ATOM 1934 O O . GLN A 1 238 ? 18.784 2.057 -7.449 1.00 90.94 238 GLN A O 1
ATOM 1939 N N . VAL A 1 239 ? 18.837 1.715 -5.231 1.00 85.44 239 VAL A N 1
ATOM 1940 C CA . VAL A 1 239 ? 18.678 3.115 -4.820 1.00 85.44 239 VAL A CA 1
ATOM 1941 C C . VAL A 1 239 ? 19.801 3.456 -3.842 1.00 85.44 239 VAL A C 1
ATOM 1943 O O . VAL A 1 239 ? 20.225 2.589 -3.078 1.00 85.44 239 VAL A O 1
ATOM 1946 N N . TRP A 1 240 ? 20.319 4.681 -3.917 1.00 73.06 240 TRP A N 1
ATOM 1947 C CA . TRP A 1 240 ? 21.489 5.126 -3.149 1.00 73.06 240 TRP A CA 1
ATOM 1948 C C . TRP A 1 240 ? 21.129 5.951 -1.895 1.00 73.06 240 TRP A C 1
ATOM 1950 O O . TRP A 1 240 ? 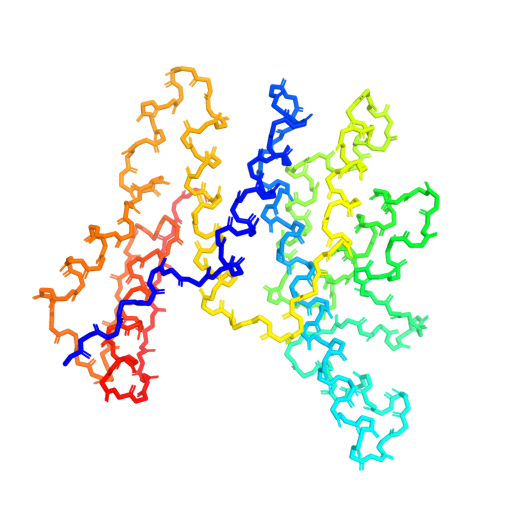22.036 6.343 -1.163 1.00 73.06 240 TRP A O 1
ATOM 1960 N N . ASP A 1 241 ? 19.829 6.164 -1.644 1.00 61.53 241 ASP A N 1
ATOM 1961 C CA . ASP A 1 241 ? 19.255 7.039 -0.600 1.00 61.53 241 ASP A CA 1
ATOM 1962 C C . ASP A 1 241 ? 18.792 6.312 0.678 1.00 61.53 241 ASP A C 1
ATOM 1964 O O . ASP A 1 241 ? 18.234 5.194 0.569 1.00 61.53 241 ASP A O 1
#

Foldseek 3Di:
DDDPPPDDVVLVVLLVLLVVLCVLCAPHFQSCVLLVLLVQQLLQLQLVLQLVVVVVVVDDSVVSQVVSPPQFRQQDPVVRDGLHLVVLCVDPLSLVSVLVSLCVRLVRHVVSVCSPVVCVVRVSVCCSVDPSVVSVVVSSVSSVVDRNNPPDPVSSVVSSLVSQLVSLCRVDDPVSNVVCPDVLNDDDLVRLLVVLVVVVDDAPEEDEDASCRVVSNVVSNCVNHVVPDNHPYHYYYDHPD

Radius of gyration: 19.16 Å; chains: 1; bounding box: 40×48×51 Å

InterPro domains:
  IPR003356 DNA methylase, adenine-specific [PF02384] (154-238)
  IPR029063 S-adenosyl-L-methionine-dependent methyltransferase superfamily [G3DSA:3.40.50.150] (181-241)
  IPR029063 S-adenosyl-L-methionine-dependent methyltransferase superfamily [SSF53335] (13-237)
  IPR038333 Type I restriction enzyme EcoKI-like, methylase subunit, N-terminal domain superfamily [G3DSA:1.20.1260.30] (6-166)
  IPR051537 DNA Adenine N(4)/N(6)-Methyltransferase [PTHR42933] (11-238)

Organism: NCBI:txid113653